Protein AF-A0A9K3Q792-F1 (afdb_monomer_lite)

pLDDT: mean 87.22, std 18.55, range [27.19, 98.75]

Organism: NCBI:txid303405

Foldseek 3Di:
DPDQFDAAEDEAQDKDKDKQQDLLCQLFDKFKFLAAFAPDPDTHGQFLLGDPFDNPSNVFSQAWGKAKDFPNHTQFQADPPPPRHHTNGGTRRCVVVNVLSVDFSLSNNVSGMIMIMTHHNGPRDQAWMKMAGPQFTPRIHTYFYDYPNHTSHPDNPPDNPDDDDDADPLCVQQLAHDQPQQQPPDQLDPNADDPPLVPDDPVVVSNRRLLRSLVSQLSQQLQFDVPLQPDPLSNCLSNLLSVLSSQLSNLSSVVVVVPQDDPGLNPPVRPSSVSNSVSSCSNNVSSSVSVVSVVVCVVVVGDPHRGDRDGDDDDDDPDPPPPPDPDDDDDDDDDDDDDDDDDDDDDDD

Radius of gyration: 26.92 Å; chains: 1; bounding box: 62×69×88 Å

Sequence (349 aa):
MDLWNPTIAMEIGETYTFVQKDRTNYYHPIGIAYSPYGDQEVKIEAEPGISVGNQECIANHTCPAPMYYLNDEYLGKYSNIPGNETTGEDDFGLDVYEPLFMRSPAEWTSHGTFSIQLRIDDDSIKSDLFYFCHIHEFMGGRIKLTKNGKVLNELDTPDLGYEYDTLSEFDKECGTWGLGDFELPNPLCPERFVCNTDEASPELQQFSHCIDAMNCHMMAGMTTGVKKALDEAALFVHQMIPHHQNAVNMAKALLKTNKLHCEDLSNEDEPDCVLESILFDIVNTQNMQIQVMYDFWASKRLPEQDNCDVYVETLPEPSVFFESATSGGNNVAVYGWGTVLFLLVTFLR

Structure (mmCIF, N/CA/C/O backbone):
data_AF-A0A9K3Q792-F1
#
_entry.id   AF-A0A9K3Q792-F1
#
loop_
_atom_site.group_PDB
_atom_site.id
_atom_site.type_symbol
_atom_site.label_atom_id
_atom_site.label_alt_id
_atom_site.label_comp_id
_atom_site.label_asym_id
_atom_site.label_entity_id
_atom_site.label_seq_id
_atom_site.pdbx_PDB_ins_code
_atom_site.Cartn_x
_atom_site.Cartn_y
_atom_site.Cartn_z
_atom_site.occupancy
_atom_site.B_iso_or_equiv
_atom_site.auth_seq_id
_atom_site.auth_comp_id
_atom_site.auth_asym_id
_atom_site.auth_atom_id
_atom_site.pdbx_PDB_model_num
ATOM 1 N N . MET A 1 1 ? -11.241 13.962 -8.278 1.00 38.69 1 MET A N 1
ATOM 2 C CA . MET A 1 1 ? -9.900 13.397 -8.063 1.00 38.69 1 MET A CA 1
ATOM 3 C C . MET A 1 1 ? -10.059 12.466 -6.897 1.00 38.69 1 MET A C 1
ATOM 5 O O . MET A 1 1 ? -10.497 12.940 -5.854 1.00 38.69 1 MET A O 1
ATOM 9 N N . ASP A 1 2 ? -9.800 11.183 -7.092 1.00 48.94 2 ASP A N 1
ATOM 10 C CA . ASP A 1 2 ? -9.650 10.287 -5.954 1.00 48.94 2 ASP A CA 1
ATOM 11 C C . ASP A 1 2 ? -8.412 10.767 -5.190 1.00 48.94 2 ASP A C 1
ATOM 13 O O . ASP A 1 2 ? -7.344 10.945 -5.783 1.00 48.94 2 ASP A O 1
ATOM 17 N N . LEU A 1 3 ? -8.591 11.139 -3.921 1.00 60.56 3 LEU A N 1
ATOM 18 C CA . LEU A 1 3 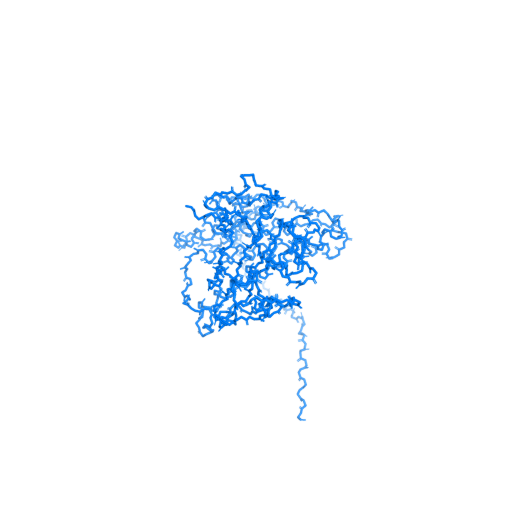? -7.463 11.466 -3.056 1.00 60.56 3 LEU A CA 1
ATOM 19 C C . LEU A 1 3 ? -6.800 10.152 -2.658 1.00 60.56 3 LEU A C 1
ATOM 21 O O . LEU A 1 3 ? -7.449 9.280 -2.086 1.00 60.56 3 LEU A O 1
ATOM 25 N N . TRP A 1 4 ? -5.511 10.037 -2.955 1.00 73.75 4 TRP A N 1
ATOM 26 C CA . TRP A 1 4 ? -4.653 8.990 -2.419 1.00 73.75 4 TRP A CA 1
ATOM 27 C C . TRP A 1 4 ? -4.525 9.239 -0.912 1.00 73.75 4 TRP A C 1
ATOM 29 O O . TRP A 1 4 ? -4.294 10.379 -0.511 1.00 73.75 4 TRP A O 1
ATOM 39 N N . ASN A 1 5 ? -4.731 8.206 -0.090 1.00 82.88 5 ASN A N 1
ATOM 40 C CA . ASN A 1 5 ? -4.660 8.289 1.375 1.00 82.88 5 ASN A CA 1
ATOM 41 C C . ASN A 1 5 ? -5.533 9.412 1.989 1.00 82.88 5 ASN A C 1
ATOM 43 O O . ASN A 1 5 ? -5.021 10.341 2.621 1.00 82.88 5 ASN A O 1
ATOM 47 N N . PRO A 1 6 ? -6.867 9.378 1.809 1.00 89.56 6 PRO A N 1
ATOM 48 C CA . PRO A 1 6 ? -7.741 10.447 2.281 1.00 89.56 6 PRO A CA 1
ATOM 49 C C . PRO A 1 6 ? -7.720 10.596 3.808 1.00 89.56 6 PRO A C 1
ATOM 51 O O . PRO A 1 6 ? -7.782 9.609 4.543 1.00 89.56 6 PRO A O 1
ATOM 54 N N . THR A 1 7 ? -7.751 11.836 4.299 1.00 92.94 7 THR A N 1
ATOM 55 C CA . THR A 1 7 ? -8.132 12.094 5.693 1.00 92.94 7 THR A CA 1
ATOM 56 C C . THR A 1 7 ? -9.611 11.768 5.872 1.00 92.94 7 THR A C 1
ATOM 58 O O . THR A 1 7 ? -10.467 12.365 5.213 1.00 92.94 7 THR A O 1
ATOM 61 N N . ILE A 1 8 ? -9.918 10.843 6.777 1.00 95.00 8 ILE A N 1
ATOM 62 C CA . ILE A 1 8 ? -11.289 10.450 7.119 1.00 95.00 8 ILE A CA 1
ATOM 63 C C . ILE A 1 8 ? -11.687 10.998 8.490 1.00 95.00 8 ILE A C 1
ATOM 65 O O . ILE A 1 8 ? -10.836 11.386 9.288 1.00 95.00 8 ILE A O 1
ATOM 69 N N . ALA A 1 9 ? -12.989 11.034 8.770 1.00 95.44 9 ALA A N 1
ATOM 70 C CA . ALA A 1 9 ? -13.526 11.476 10.052 1.00 95.44 9 ALA A CA 1
ATOM 71 C C . ALA A 1 9 ? -14.322 10.354 10.731 1.00 95.44 9 ALA A C 1
ATOM 73 O O . ALA A 1 9 ? -15.097 9.662 10.069 1.00 95.44 9 ALA A O 1
ATOM 74 N N . MET A 1 10 ? -14.152 10.209 12.046 1.00 97.00 10 MET A N 1
ATOM 75 C CA . MET A 1 10 ? -14.867 9.238 12.876 1.00 97.00 10 MET A CA 1
ATOM 76 C C . MET A 1 10 ? -15.502 9.916 14.089 1.00 97.00 10 MET A C 1
ATOM 78 O O . MET A 1 10 ? -14.825 10.595 14.857 1.00 97.00 10 MET A O 1
ATOM 82 N N . GLU A 1 11 ? -16.797 9.703 14.283 1.00 96.81 11 GLU A N 1
ATOM 83 C CA . GLU A 1 11 ? -17.542 10.213 15.429 1.00 96.81 11 GLU A CA 1
ATOM 84 C C . GLU A 1 11 ? -17.306 9.334 16.663 1.00 96.81 11 GLU A C 1
ATOM 86 O O . GLU A 1 11 ? -17.426 8.108 16.608 1.00 96.81 11 GLU A O 1
ATOM 91 N N . ILE A 1 12 ? -16.966 9.965 17.788 1.00 96.06 12 ILE A N 1
ATOM 92 C CA . ILE A 1 12 ? -16.739 9.255 19.048 1.00 96.06 12 ILE A CA 1
ATOM 93 C C . ILE A 1 12 ? -18.016 8.556 19.505 1.00 96.06 12 ILE A C 1
ATOM 95 O O . ILE A 1 12 ? -19.090 9.153 19.569 1.00 96.06 12 ILE A O 1
ATOM 99 N N . GLY A 1 13 ? -17.869 7.298 19.911 1.00 95.88 13 GLY A N 1
ATOM 100 C CA . GLY A 1 13 ? -18.963 6.465 20.382 1.00 95.88 13 GLY A CA 1
ATOM 101 C C . GLY A 1 13 ? -19.801 5.855 19.259 1.00 95.88 13 GLY A C 1
ATOM 102 O O . GLY A 1 13 ? -20.799 5.204 19.568 1.00 95.88 13 GLY A O 1
ATOM 103 N N . GLU A 1 14 ? -19.397 6.002 17.998 1.00 97.31 14 GLU A N 1
ATOM 104 C CA . GLU A 1 14 ? -19.941 5.256 16.863 1.00 97.31 14 GLU A CA 1
ATOM 105 C C . GLU A 1 14 ? -19.001 4.105 16.475 1.00 97.31 14 GLU A C 1
ATOM 107 O O . GLU A 1 14 ? -17.795 4.144 16.731 1.00 97.31 14 GLU A O 1
ATOM 112 N N . THR A 1 15 ? -19.564 3.063 15.864 1.00 97.75 15 THR A N 1
ATOM 113 C CA . THR A 1 15 ? -18.801 1.915 15.358 1.00 97.75 15 THR A CA 1
ATOM 114 C C . THR A 1 15 ? -18.720 1.996 13.841 1.00 97.75 15 THR A C 1
ATOM 116 O O . THR A 1 15 ? -19.742 2.025 13.157 1.00 97.75 15 THR A O 1
ATOM 119 N N . TYR A 1 16 ? -17.502 1.997 13.314 1.00 98.06 16 TYR A N 1
ATOM 120 C CA . TYR A 1 16 ? -17.226 2.031 11.883 1.00 98.06 16 TYR A CA 1
ATOM 121 C C . TYR A 1 16 ? -16.754 0.662 11.408 1.00 98.06 16 TYR A C 1
ATOM 123 O O . TYR A 1 16 ? -16.063 -0.045 12.136 1.00 98.06 16 TYR A O 1
ATOM 131 N N . THR A 1 17 ? -17.122 0.290 10.182 1.00 97.69 17 THR A N 1
ATOM 132 C CA . THR A 1 17 ? -16.635 -0.923 9.514 1.00 97.69 17 THR A CA 1
ATOM 133 C C . THR A 1 17 ? -15.828 -0.533 8.286 1.00 97.69 17 THR A C 1
ATOM 135 O O . THR A 1 17 ? -16.340 0.148 7.397 1.00 97.69 17 THR A O 1
ATOM 138 N N . PHE A 1 18 ? -14.580 -0.984 8.232 1.00 97.12 18 PHE A N 1
ATOM 139 C CA . PHE A 1 18 ? -13.701 -0.829 7.080 1.00 97.12 18 PHE A CA 1
ATOM 140 C C . PHE A 1 18 ? -13.677 -2.154 6.329 1.00 97.12 18 PHE A C 1
ATOM 142 O O . PHE A 1 18 ? -13.300 -3.179 6.891 1.00 97.12 18 PHE A O 1
ATOM 149 N N . VAL A 1 19 ? -14.121 -2.142 5.075 1.00 97.56 19 VAL A N 1
ATOM 150 C CA . VAL A 1 19 ? -14.256 -3.350 4.255 1.00 97.56 19 VAL A CA 1
ATOM 151 C C . VAL A 1 19 ? -13.056 -3.468 3.322 1.00 97.56 19 VAL A C 1
ATOM 153 O O . VAL A 1 19 ? -12.800 -2.564 2.530 1.00 97.56 19 VAL A O 1
ATOM 156 N N . GLN A 1 20 ? -12.355 -4.597 3.395 1.00 97.12 20 GLN A N 1
ATOM 157 C CA . GLN A 1 20 ? -11.236 -4.972 2.537 1.00 97.12 20 GLN A CA 1
ATOM 158 C C . GLN A 1 20 ? -11.677 -6.121 1.623 1.00 97.12 20 GLN A C 1
ATOM 160 O O . GLN A 1 20 ? -11.599 -7.298 1.971 1.00 97.12 20 GLN A O 1
ATOM 165 N N . LYS A 1 21 ? -12.227 -5.760 0.464 1.00 94.38 21 LYS A N 1
ATOM 166 C CA . LYS A 1 21 ? -12.771 -6.709 -0.523 1.00 94.38 21 LYS A CA 1
ATOM 167 C C . LYS A 1 21 ? -12.260 -6.449 -1.934 1.00 94.38 21 LYS A C 1
ATOM 169 O O . LYS A 1 21 ? -12.265 -7.353 -2.765 1.00 94.38 21 LYS A O 1
ATOM 174 N N . ASP A 1 22 ? -11.895 -5.207 -2.232 1.00 94.81 22 ASP A N 1
ATOM 175 C CA . ASP A 1 22 ? -11.389 -4.887 -3.553 1.00 94.81 22 ASP A CA 1
ATOM 176 C C . ASP A 1 22 ? -10.043 -5.588 -3.759 1.00 94.81 22 ASP A C 1
ATOM 178 O O . ASP A 1 22 ? -9.260 -5.715 -2.819 1.00 94.81 22 ASP A O 1
ATOM 182 N N . ARG A 1 23 ? -9.755 -6.041 -4.981 1.00 93.81 23 ARG A N 1
ATOM 183 C CA . ARG A 1 23 ? -8.492 -6.734 -5.283 1.00 93.81 23 ARG A CA 1
ATOM 184 C C . ARG A 1 23 ? -7.262 -5.869 -5.003 1.00 93.81 23 ARG A C 1
ATOM 186 O O . ARG A 1 23 ? -6.209 -6.398 -4.675 1.00 93.81 23 ARG A O 1
ATOM 193 N N . THR A 1 24 ? -7.411 -4.544 -5.037 1.00 93.44 24 THR A N 1
ATOM 194 C CA . THR A 1 24 ? -6.362 -3.601 -4.624 1.00 93.44 24 THR A CA 1
ATOM 195 C C . THR A 1 24 ? -6.095 -3.596 -3.114 1.00 93.44 24 THR A C 1
ATOM 197 O O . THR A 1 24 ? -5.145 -2.955 -2.685 1.00 93.44 24 THR A O 1
ATOM 200 N N . ASN A 1 25 ? -6.885 -4.305 -2.296 1.00 95.88 25 ASN A N 1
ATOM 201 C CA . ASN A 1 25 ? -6.607 -4.530 -0.874 1.00 95.88 25 ASN A CA 1
ATOM 202 C C . ASN A 1 25 ? -5.706 -5.748 -0.613 1.00 95.88 25 ASN A C 1
ATOM 204 O O . ASN A 1 25 ? -5.250 -5.911 0.520 1.00 95.88 25 ASN A O 1
ATOM 208 N N . TYR A 1 26 ? -5.455 -6.596 -1.619 1.00 97.38 26 TYR A N 1
ATOM 209 C CA . TYR A 1 26 ? -4.537 -7.729 -1.500 1.00 97.38 26 TYR A CA 1
ATOM 210 C C . TYR A 1 26 ? -3.183 -7.266 -0.946 1.00 97.38 26 TYR A C 1
ATOM 212 O O . TYR A 1 26 ? -2.662 -6.246 -1.385 1.00 97.38 26 TYR A O 1
ATOM 220 N N . TYR A 1 27 ? -2.613 -8.019 0.001 1.00 97.06 27 TYR A N 1
ATOM 221 C CA . TYR A 1 27 ? -1.341 -7.707 0.671 1.00 97.06 27 TYR A CA 1
ATOM 222 C C . TYR A 1 27 ? -1.330 -6.435 1.543 1.00 97.06 27 TYR A C 1
ATOM 224 O O . TYR A 1 27 ? -0.271 -6.031 2.015 1.00 97.06 27 TYR A O 1
ATOM 232 N N . HIS A 1 28 ? -2.489 -5.815 1.799 1.00 96.50 28 HIS A N 1
ATOM 233 C CA . HIS A 1 28 ? -2.578 -4.582 2.583 1.00 96.50 28 HIS A CA 1
ATOM 234 C C . HIS A 1 28 ? -3.515 -4.684 3.795 1.00 96.50 28 HIS A C 1
ATOM 236 O O . HIS A 1 28 ? -4.510 -3.961 3.841 1.00 96.50 28 HIS A O 1
ATOM 242 N N . PRO A 1 29 ? -3.254 -5.552 4.788 1.00 97.06 29 PRO A N 1
ATOM 243 C CA . PRO A 1 29 ? -4.080 -5.620 5.991 1.00 97.06 29 PRO A CA 1
ATOM 244 C C . PRO A 1 29 ? -4.051 -4.271 6.721 1.00 97.06 29 PRO A C 1
ATOM 246 O O . PRO A 1 29 ? -2.978 -3.746 7.034 1.00 97.06 29 PRO A O 1
ATOM 249 N N . ILE A 1 30 ? -5.231 -3.693 6.958 1.00 95.62 30 ILE A N 1
ATOM 250 C CA . ILE A 1 30 ? -5.348 -2.367 7.567 1.00 95.62 30 ILE A CA 1
ATOM 251 C C . ILE A 1 30 ? -5.087 -2.440 9.075 1.00 95.62 30 ILE A C 1
ATOM 253 O O . ILE A 1 30 ? -5.636 -3.289 9.770 1.00 95.62 30 ILE A O 1
ATOM 257 N N . GLY A 1 31 ? -4.281 -1.518 9.583 1.00 95.50 31 GLY A N 1
ATOM 258 C CA . GLY A 1 31 ? -4.061 -1.290 11.004 1.00 95.50 31 GLY A CA 1
ATOM 259 C C . GLY A 1 31 ? -4.467 0.119 11.420 1.00 95.50 31 GLY A C 1
ATOM 260 O O . GLY A 1 31 ? -4.689 0.994 10.580 1.00 95.50 31 GLY A O 1
ATOM 261 N N . ILE A 1 32 ? -4.581 0.329 12.733 1.00 96.31 32 ILE A N 1
ATOM 262 C CA . ILE A 1 32 ? -4.961 1.605 13.348 1.00 96.31 32 ILE A CA 1
ATOM 263 C C . ILE A 1 32 ? -3.911 1.970 14.391 1.00 96.31 32 ILE A C 1
ATOM 265 O O . ILE A 1 32 ? -3.517 1.122 15.186 1.00 96.31 32 ILE A O 1
ATOM 269 N N . ALA A 1 33 ? -3.441 3.214 14.384 1.00 94.44 33 ALA A N 1
ATOM 270 C CA . ALA A 1 33 ? -2.400 3.686 15.289 1.00 94.44 33 ALA A CA 1
ATOM 271 C C . ALA A 1 33 ? -2.700 5.078 15.851 1.00 94.44 33 ALA A C 1
ATOM 273 O O . ALA A 1 33 ? -3.417 5.887 15.257 1.00 94.44 33 ALA A O 1
ATOM 274 N N . TYR A 1 34 ? -2.101 5.355 17.005 1.00 91.94 34 TYR A N 1
ATOM 275 C CA . TYR A 1 34 ? -2.073 6.663 17.651 1.00 91.94 34 TYR A CA 1
ATOM 276 C C . TYR A 1 34 ? -0.882 7.527 17.204 1.00 91.94 34 TYR A C 1
ATOM 278 O O . TYR A 1 34 ? -0.888 8.738 17.428 1.00 91.94 34 TYR A O 1
ATOM 286 N N . SER A 1 35 ? 0.138 6.924 16.585 1.00 88.12 35 SER A N 1
ATOM 287 C CA . SER A 1 35 ? 1.266 7.623 15.960 1.00 88.12 35 SER A CA 1
ATOM 288 C C . SER A 1 35 ? 1.306 7.361 14.447 1.00 88.12 35 SER A C 1
ATOM 290 O O . SER A 1 35 ? 0.782 6.342 13.989 1.00 88.12 35 SER A O 1
ATOM 292 N N . PRO A 1 36 ? 1.867 8.291 13.652 1.00 80.69 36 PRO A N 1
ATOM 293 C CA . PRO A 1 36 ? 2.027 8.102 12.215 1.00 80.69 36 PRO A CA 1
ATOM 294 C C . PRO A 1 36 ? 2.988 6.947 11.899 1.00 80.69 36 PRO A C 1
ATOM 296 O O . PRO A 1 36 ? 3.868 6.606 12.689 1.00 80.69 36 PRO A O 1
ATOM 299 N N . TYR A 1 37 ? 2.828 6.387 10.705 1.00 70.31 37 TYR A N 1
ATOM 300 C CA . TYR A 1 37 ? 3.688 5.358 10.123 1.00 70.31 37 TYR A CA 1
ATOM 301 C C . TYR A 1 37 ? 4.682 6.017 9.157 1.00 70.31 37 TYR A C 1
ATOM 303 O O . TYR A 1 37 ? 4.203 6.750 8.308 1.00 70.31 37 TYR A O 1
ATOM 311 N N . GLY A 1 38 ? 5.997 5.758 9.186 1.00 61.28 38 GLY A N 1
ATOM 312 C CA . GLY A 1 38 ? 6.895 6.245 8.118 1.00 61.28 38 GLY A CA 1
ATOM 313 C C . GLY A 1 38 ? 8.387 6.271 8.456 1.00 61.28 38 GLY A C 1
ATOM 314 O O . GLY A 1 38 ? 9.155 5.541 7.849 1.00 61.28 38 GLY A O 1
ATOM 315 N N . ASP A 1 39 ? 8.817 7.113 9.399 1.00 51.75 39 ASP A N 1
ATOM 316 C CA . ASP A 1 39 ? 10.250 7.361 9.663 1.00 51.75 39 ASP A CA 1
ATOM 317 C C . ASP A 1 39 ? 10.645 7.330 11.154 1.00 51.75 39 ASP A C 1
ATOM 319 O O . ASP A 1 39 ? 11.816 7.512 11.498 1.00 51.75 39 ASP A O 1
ATOM 323 N N . GLN A 1 40 ? 9.684 7.109 12.059 1.00 52.66 40 GLN A N 1
ATOM 324 C CA . GLN A 1 40 ? 9.924 7.134 13.503 1.00 52.66 40 GLN A CA 1
ATOM 325 C C . GLN A 1 40 ? 10.053 5.728 14.088 1.00 52.66 40 GLN A C 1
ATOM 327 O O . GLN A 1 40 ? 9.250 4.845 13.808 1.00 52.66 40 GLN A O 1
ATOM 332 N N . GLU A 1 41 ? 11.022 5.557 14.995 1.00 55.56 41 GLU A N 1
ATOM 333 C CA . GLU A 1 41 ? 11.338 4.289 15.678 1.00 55.56 41 GLU A CA 1
ATOM 334 C C . GLU A 1 41 ? 10.185 3.702 16.526 1.00 55.56 41 GLU A C 1
ATOM 336 O O . GLU A 1 41 ? 10.320 2.587 17.028 1.00 55.56 41 GLU A O 1
ATOM 341 N N . VAL A 1 42 ? 9.066 4.415 16.735 1.00 62.84 42 VAL A N 1
ATOM 342 C CA . VAL A 1 42 ? 7.976 3.953 17.615 1.00 62.84 42 VAL A CA 1
ATOM 343 C C . VAL A 1 42 ? 6.597 4.133 16.975 1.00 62.84 42 VAL A C 1
ATOM 345 O O . VAL A 1 42 ? 5.976 5.199 17.033 1.00 62.84 42 VAL A O 1
ATOM 348 N N . LYS A 1 43 ? 6.083 3.029 16.435 1.00 78.38 43 LYS A N 1
ATOM 349 C CA . LYS A 1 43 ? 4.673 2.842 16.085 1.00 78.38 43 LYS A CA 1
ATOM 350 C C . LYS A 1 43 ? 3.886 2.537 17.363 1.00 78.38 43 LYS A C 1
ATOM 352 O O . LYS A 1 43 ? 4.206 1.593 18.080 1.00 78.38 43 LYS A O 1
ATOM 357 N N . ILE A 1 44 ? 2.887 3.359 17.673 1.00 90.25 44 ILE A N 1
ATOM 358 C CA . ILE A 1 44 ? 1.976 3.151 18.801 1.00 90.25 44 ILE A CA 1
ATOM 359 C C . ILE A 1 44 ? 0.650 2.688 18.216 1.00 90.25 44 ILE A C 1
ATOM 361 O O . ILE A 1 44 ? -0.200 3.502 17.853 1.00 90.25 44 ILE A O 1
ATOM 365 N N . GLU A 1 45 ? 0.501 1.379 18.077 1.00 93.12 45 GLU A N 1
ATOM 366 C CA . GLU A 1 45 ? -0.710 0.770 17.538 1.00 93.12 45 GLU A CA 1
ATOM 367 C C . GLU A 1 45 ? -1.877 0.883 18.520 1.00 93.12 45 GLU A C 1
ATOM 369 O O . GLU A 1 45 ? -1.700 0.960 19.739 1.00 93.12 45 GLU A O 1
ATOM 374 N N . ALA A 1 46 ? -3.089 0.953 17.976 1.00 95.19 46 ALA A N 1
ATOM 375 C CA . ALA A 1 46 ? -4.301 0.892 18.770 1.00 95.19 46 ALA A CA 1
ATOM 376 C C . ALA A 1 46 ? -4.559 -0.568 19.147 1.00 95.19 46 ALA A C 1
ATOM 378 O O . ALA A 1 46 ? -5.051 -1.347 18.336 1.00 95.19 46 ALA A O 1
ATOM 379 N N . GLU A 1 47 ? -4.222 -0.920 20.382 1.00 96.19 47 GLU A N 1
ATOM 380 C CA . GLU A 1 47 ? -4.373 -2.262 20.941 1.00 96.19 47 GLU A CA 1
ATOM 381 C C . GLU A 1 47 ? -5.186 -2.210 22.243 1.00 96.19 47 GLU A C 1
ATOM 383 O O . GLU A 1 47 ? -5.216 -1.164 22.905 1.00 96.19 47 GLU A O 1
ATOM 388 N N . PRO A 1 48 ? -5.813 -3.323 22.669 1.00 97.31 48 PRO A N 1
ATOM 389 C CA . PRO A 1 48 ? -6.625 -3.367 23.886 1.00 97.31 48 PRO A CA 1
ATOM 390 C C . PRO A 1 48 ? -5.898 -2.872 25.142 1.00 97.31 48 PRO A C 1
ATOM 392 O O . PRO A 1 48 ? -6.528 -2.307 26.039 1.00 97.31 48 PRO A O 1
ATOM 395 N N . GLY A 1 49 ? -4.576 -3.057 25.208 1.00 96.44 49 GLY A N 1
ATOM 396 C CA . GLY A 1 49 ? -3.713 -2.609 26.302 1.00 96.44 49 GLY A CA 1
ATOM 397 C C . GLY A 1 49 ? -3.037 -1.244 26.107 1.00 96.44 49 GLY A C 1
ATOM 398 O O . GLY A 1 49 ? -2.265 -0.840 26.976 1.00 96.44 49 GLY A O 1
ATOM 399 N N . ILE A 1 50 ? -3.284 -0.518 25.010 1.00 95.38 50 ILE A N 1
ATOM 400 C CA . ILE A 1 50 ? -2.573 0.728 24.678 1.00 95.38 50 ILE A CA 1
ATOM 401 C C . ILE A 1 50 ? -3.542 1.912 24.618 1.00 95.38 50 ILE A C 1
ATOM 403 O O . ILE A 1 50 ? -4.559 1.885 23.930 1.00 95.38 50 ILE A O 1
ATOM 407 N N . SER A 1 51 ? -3.196 3.003 25.308 1.00 93.94 51 SER A N 1
ATOM 408 C CA . SER A 1 51 ? -3.964 4.250 25.273 1.00 93.94 51 SER A CA 1
ATOM 409 C C . SER A 1 51 ? -3.069 5.484 25.270 1.00 93.94 51 SER A C 1
ATOM 411 O O . SER A 1 51 ? -2.109 5.582 26.037 1.00 93.94 51 SER A O 1
ATOM 413 N N . VAL A 1 52 ? -3.445 6.469 24.454 1.00 91.81 52 VAL A N 1
ATOM 414 C CA . VAL A 1 52 ? -2.920 7.849 24.487 1.00 91.81 52 VAL A CA 1
ATOM 415 C C . VAL A 1 52 ? -3.903 8.840 25.126 1.00 91.81 52 VAL A C 1
ATOM 417 O O . VAL A 1 52 ? -3.613 10.033 25.224 1.00 91.81 52 VAL A O 1
ATOM 420 N N . GLY A 1 53 ? -5.068 8.351 25.554 1.00 91.31 53 GLY A N 1
ATOM 421 C CA . GLY A 1 53 ? -6.085 9.089 26.293 1.00 91.31 53 GLY A CA 1
ATOM 422 C C . GLY A 1 53 ? -6.165 8.595 27.736 1.00 91.31 53 GLY A C 1
ATOM 423 O O . GLY A 1 53 ? -5.180 8.643 28.487 1.00 91.31 53 GLY A O 1
ATOM 424 N N . ASN A 1 54 ? -7.337 8.104 28.133 1.00 90.00 54 ASN A N 1
ATOM 425 C CA . ASN A 1 54 ? -7.599 7.582 29.462 1.00 90.00 54 ASN A CA 1
ATOM 426 C C . ASN A 1 54 ? -6.784 6.302 29.677 1.00 90.00 54 ASN A C 1
ATOM 428 O O . ASN A 1 54 ? -6.898 5.335 28.930 1.00 90.00 54 ASN A O 1
ATOM 432 N N . GLN A 1 55 ? -5.972 6.296 30.728 1.00 94.56 55 GLN A N 1
ATOM 433 C CA . GLN A 1 55 ? -5.069 5.195 31.055 1.00 94.56 55 GLN A CA 1
ATOM 434 C C . GLN A 1 55 ? -5.760 4.072 31.853 1.00 94.56 55 GLN A C 1
ATOM 436 O O . GLN A 1 55 ? -5.177 3.007 32.039 1.00 94.56 55 GLN A O 1
ATOM 441 N N . GLU A 1 56 ? -6.991 4.276 32.339 1.00 94.06 56 GLU A N 1
ATOM 442 C CA . GLU A 1 56 ? -7.723 3.283 33.148 1.00 94.06 56 GLU A CA 1
ATOM 443 C C . GLU A 1 56 ? -7.996 1.973 32.395 1.00 94.06 56 GLU A C 1
ATOM 445 O O . GLU A 1 56 ? -8.045 0.907 33.011 1.00 94.06 56 GLU A O 1
ATOM 450 N N . CYS A 1 57 ? -8.138 2.044 31.071 1.00 95.00 57 CYS A N 1
ATOM 451 C CA . CYS A 1 57 ? -8.425 0.889 30.227 1.00 95.00 57 CYS A CA 1
ATOM 452 C C . CYS A 1 57 ? -7.241 -0.085 30.099 1.00 95.00 57 CYS A C 1
ATOM 454 O O . CYS A 1 57 ? -7.451 -1.276 29.877 1.00 95.00 57 CYS A O 1
ATOM 456 N N . ILE A 1 58 ? -6.008 0.399 30.304 1.00 96.62 58 ILE A N 1
ATOM 457 C CA . ILE A 1 58 ? -4.767 -0.348 30.051 1.00 96.62 58 ILE A CA 1
ATOM 458 C C . ILE A 1 58 ? -4.688 -1.594 30.926 1.00 96.62 58 ILE A C 1
ATOM 460 O O . ILE A 1 58 ? -4.466 -2.692 30.434 1.00 96.62 58 ILE A O 1
ATOM 464 N N . ALA A 1 59 ? -4.919 -1.445 32.234 1.00 95.81 59 ALA A N 1
ATOM 465 C CA . ALA A 1 59 ? -4.767 -2.542 33.193 1.00 95.81 59 ALA A CA 1
ATOM 466 C C . ALA A 1 59 ? -5.742 -3.707 32.952 1.00 95.81 59 ALA A C 1
ATOM 468 O O . ALA A 1 59 ? -5.509 -4.818 33.422 1.00 95.81 59 ALA A O 1
ATOM 469 N N . ASN A 1 60 ? -6.837 -3.431 32.247 1.00 95.50 60 ASN A N 1
ATOM 470 C CA . ASN A 1 60 ? -7.938 -4.351 32.014 1.00 95.50 60 ASN A CA 1
ATOM 471 C C . ASN A 1 60 ? -8.086 -4.728 30.535 1.00 95.50 60 ASN A C 1
ATOM 473 O O . ASN A 1 60 ? -9.034 -5.437 30.213 1.00 95.50 60 ASN A O 1
ATOM 477 N N . HIS A 1 61 ? -7.187 -4.268 29.661 1.00 97.06 61 HIS A N 1
ATOM 478 C CA . HIS A 1 61 ? -7.231 -4.507 28.218 1.00 97.06 61 HIS A CA 1
ATOM 479 C C . HIS A 1 61 ? -8.586 -4.109 27.601 1.00 97.06 61 HIS A C 1
ATOM 481 O O . HIS A 1 61 ? -9.217 -4.871 26.875 1.00 97.06 61 HIS A O 1
ATOM 487 N N . THR A 1 62 ? -9.085 -2.926 27.967 1.00 96.75 62 THR A N 1
ATOM 488 C CA . THR A 1 62 ? -10.372 -2.400 27.478 1.00 96.75 62 THR A CA 1
ATOM 489 C C . THR A 1 62 ? -10.204 -1.127 26.653 1.00 96.75 62 THR A C 1
ATOM 491 O O . THR A 1 62 ? -11.169 -0.384 26.481 1.00 96.75 62 THR A O 1
ATOM 494 N N . CYS A 1 63 ? -8.981 -0.796 26.229 1.00 97.25 63 CYS A N 1
ATOM 495 C CA . CYS A 1 63 ? -8.729 0.403 25.432 1.00 97.25 63 CYS A CA 1
ATOM 496 C C . CYS A 1 63 ? -9.290 0.216 24.023 1.00 97.25 63 CYS A C 1
ATOM 498 O O . CYS A 1 63 ? -9.330 -0.923 23.562 1.00 97.25 63 CYS A O 1
ATOM 500 N N . PRO A 1 64 ? -9.732 1.284 23.335 1.00 97.12 64 PRO A N 1
ATOM 501 C CA . PRO A 1 64 ? -10.231 1.184 21.967 1.00 97.12 64 PRO A CA 1
ATOM 502 C C . PRO A 1 64 ? -9.214 0.528 21.024 1.00 97.12 64 PRO A C 1
ATOM 504 O O . PRO A 1 64 ? -8.081 0.994 20.917 1.00 97.12 64 PRO A O 1
ATOM 507 N N . ALA A 1 65 ? -9.636 -0.522 20.320 1.00 97.50 65 ALA A N 1
ATOM 508 C CA . ALA A 1 65 ? -8.802 -1.263 19.378 1.00 97.50 65 ALA A CA 1
ATOM 509 C C . ALA A 1 65 ? -9.632 -1.770 18.179 1.00 97.50 65 ALA A C 1
ATOM 511 O O . ALA A 1 65 ? -10.853 -1.934 18.301 1.00 97.50 65 ALA A O 1
ATOM 512 N N . PRO A 1 66 ? -9.013 -1.997 17.005 1.00 97.94 66 PRO A N 1
ATOM 513 C CA . PRO A 1 66 ? -9.686 -2.602 15.864 1.00 97.94 66 PRO A CA 1
ATOM 514 C C . PRO A 1 66 ? -9.984 -4.082 16.129 1.00 97.94 66 PRO A C 1
ATOM 516 O O . PRO A 1 66 ? -9.148 -4.813 16.642 1.00 97.94 66 PRO A O 1
ATOM 519 N N . MET A 1 67 ? -11.166 -4.539 15.729 1.00 98.69 67 MET A N 1
ATOM 520 C CA . MET A 1 67 ? -11.583 -5.944 15.762 1.00 98.69 67 MET A CA 1
ATOM 521 C C . MET A 1 67 ? -11.613 -6.492 14.336 1.00 98.69 67 MET A C 1
ATOM 523 O O . MET A 1 67 ? -12.278 -5.904 13.483 1.00 98.69 67 MET A O 1
ATOM 527 N N . TYR A 1 68 ? -10.923 -7.601 14.074 1.00 98.69 68 TYR A N 1
ATOM 528 C CA . TYR A 1 68 ? -10.730 -8.145 12.724 1.00 98.69 68 TYR A CA 1
ATOM 529 C C . TYR A 1 68 ? -11.711 -9.275 12.396 1.00 98.69 68 TYR A C 1
ATOM 531 O O . TYR A 1 68 ? -11.943 -10.169 13.210 1.00 98.69 68 TYR A O 1
ATOM 539 N N . TYR A 1 69 ? -12.270 -9.242 11.185 1.00 98.69 69 TYR A N 1
ATOM 540 C CA . TYR A 1 69 ? -13.330 -10.140 10.728 1.00 98.69 69 TYR A CA 1
ATOM 541 C C . TYR A 1 69 ? -13.014 -10.751 9.363 1.00 98.69 69 TYR A C 1
ATOM 543 O O . TYR A 1 69 ? -12.509 -10.071 8.464 1.00 98.69 69 TYR A O 1
ATOM 551 N N . LEU A 1 70 ? -13.424 -12.004 9.174 1.00 98.56 70 LEU A N 1
ATOM 552 C CA . LEU A 1 70 ? -13.458 -12.677 7.877 1.00 98.56 70 LEU A CA 1
ATOM 553 C C . LEU A 1 70 ? -14.872 -13.199 7.616 1.00 98.56 70 LEU A C 1
ATOM 555 O O . LEU A 1 70 ? -15.388 -13.992 8.392 1.00 98.56 70 LEU A O 1
ATOM 559 N N . ASN A 1 71 ? -15.504 -12.770 6.522 1.00 97.69 71 ASN A N 1
ATOM 560 C CA . ASN A 1 71 ? -16.884 -13.137 6.172 1.00 97.69 71 ASN A CA 1
ATOM 561 C C . ASN A 1 71 ? -17.877 -12.919 7.330 1.00 97.69 71 ASN A C 1
ATOM 563 O O . ASN A 1 71 ? -18.679 -13.797 7.644 1.00 97.69 71 ASN A O 1
ATOM 567 N N . ASP A 1 72 ? -17.786 -11.752 7.974 1.00 96.62 72 ASP A N 1
ATOM 568 C CA . ASP A 1 72 ? -18.567 -11.355 9.156 1.00 96.62 72 ASP A CA 1
ATOM 569 C C . ASP A 1 72 ? -18.319 -12.205 10.424 1.00 96.62 72 ASP A C 1
ATOM 571 O O . ASP A 1 72 ? -18.924 -11.950 11.467 1.00 96.62 72 ASP A O 1
ATOM 575 N N . GLU A 1 73 ? -17.399 -13.175 10.383 1.00 98.19 73 GLU A N 1
ATOM 576 C CA . GLU A 1 73 ? -16.941 -13.925 11.552 1.00 98.19 73 GLU A CA 1
ATOM 577 C C . GLU A 1 73 ? -15.826 -13.155 12.261 1.00 98.19 73 GLU A C 1
ATOM 579 O O . GLU A 1 73 ? -14.798 -12.836 11.661 1.00 98.19 73 GLU A O 1
ATOM 584 N N . TYR A 1 74 ? -16.037 -12.845 13.542 1.00 98.38 74 TYR A N 1
ATOM 585 C CA . TYR A 1 74 ? -15.021 -12.201 14.368 1.00 98.38 74 TYR A CA 1
ATOM 586 C C . TYR A 1 74 ? -13.888 -13.185 14.677 1.00 98.38 74 TYR A C 1
ATOM 588 O O . TYR A 1 74 ? -14.145 -14.287 15.158 1.00 98.38 74 TYR A O 1
ATOM 596 N N . LEU A 1 75 ? -12.643 -12.779 14.419 1.00 98.56 75 LEU A N 1
ATOM 597 C CA . LEU A 1 75 ? -11.468 -13.645 14.551 1.00 98.56 75 LEU A CA 1
ATOM 598 C C . LEU A 1 75 ? -10.802 -13.592 15.931 1.00 98.56 75 LEU A C 1
ATOM 600 O O . LEU A 1 75 ? -9.910 -14.395 16.192 1.00 98.56 75 LEU A O 1
ATOM 604 N N . GLY A 1 76 ? -11.207 -12.652 16.789 1.00 98.06 76 GLY A N 1
ATOM 605 C CA . GLY A 1 76 ? -10.632 -12.461 18.120 1.00 98.06 76 GLY A CA 1
ATOM 606 C C . GLY A 1 76 ? -11.615 -12.727 19.259 1.00 98.06 76 GLY A C 1
ATOM 607 O O . GLY A 1 76 ? -12.635 -13.407 19.114 1.00 98.06 76 GLY A O 1
ATOM 608 N N . LYS A 1 77 ? -11.297 -12.159 20.421 1.00 98.12 77 LYS A N 1
ATOM 609 C CA . LYS A 1 77 ? -12.087 -12.221 21.659 1.00 98.12 77 LYS A CA 1
ATOM 610 C C . LYS A 1 77 ? -12.381 -10.850 22.247 1.00 98.12 77 LYS A C 1
ATOM 612 O O . LYS A 1 77 ? -13.445 -10.685 22.833 1.00 98.12 77 LYS A O 1
ATOM 617 N N . TYR A 1 78 ? -11.453 -9.907 22.113 1.00 98.38 78 TYR A N 1
ATOM 618 C CA . TYR A 1 78 ? -11.596 -8.545 22.604 1.00 98.38 78 TYR A CA 1
ATOM 619 C C . TYR A 1 78 ? -12.822 -7.850 21.991 1.00 98.38 78 TYR A C 1
ATOM 621 O O . TYR A 1 78 ? -13.121 -7.985 20.810 1.00 98.38 78 TYR A O 1
ATOM 629 N N . SER A 1 79 ? -13.522 -7.038 22.776 1.00 98.06 79 SER A N 1
ATOM 630 C CA . SER A 1 79 ? -14.516 -6.115 22.242 1.00 98.06 79 SER A CA 1
ATOM 631 C C . SER A 1 79 ? -14.765 -4.955 23.199 1.00 98.06 79 SER A C 1
ATOM 633 O O . SER A 1 79 ? -14.941 -5.147 24.403 1.00 98.06 79 SER A O 1
ATOM 635 N N . ASN A 1 80 ? -14.845 -3.746 22.641 1.00 97.19 80 ASN A N 1
ATOM 636 C CA . ASN A 1 80 ? -15.423 -2.564 23.286 1.00 97.19 80 ASN A CA 1
ATOM 637 C C . ASN A 1 80 ? -16.792 -2.184 22.687 1.00 97.19 80 ASN A C 1
ATOM 639 O O . ASN A 1 80 ? -17.276 -1.065 22.869 1.00 97.19 80 ASN A O 1
ATOM 643 N N . ILE A 1 81 ? -17.433 -3.093 21.944 1.00 96.69 81 ILE A N 1
ATOM 644 C CA . ILE A 1 81 ? -18.762 -2.849 21.377 1.00 96.69 81 ILE A CA 1
ATOM 645 C C . ILE A 1 81 ? -19.826 -2.946 22.480 1.00 96.69 81 ILE A C 1
ATOM 647 O O . ILE A 1 81 ? -19.865 -3.955 23.190 1.00 96.69 81 ILE A O 1
ATOM 651 N N . PRO A 1 82 ? -20.741 -1.959 22.592 1.00 95.88 82 PRO A N 1
ATOM 652 C CA . PRO A 1 82 ? -21.785 -1.967 23.607 1.00 95.88 82 PRO A CA 1
ATOM 653 C C . PRO A 1 82 ? -22.627 -3.248 23.617 1.00 95.88 82 PRO A C 1
ATOM 655 O O . PRO A 1 82 ? -23.230 -3.612 22.606 1.00 95.88 82 PRO A O 1
ATOM 658 N N . GLY A 1 83 ? -22.712 -3.901 24.776 1.00 95.19 83 GLY A N 1
ATOM 659 C CA . GLY A 1 83 ? -23.426 -5.164 24.988 1.00 95.19 83 GLY A CA 1
ATOM 660 C C . GLY A 1 83 ? -22.581 -6.430 24.810 1.00 95.19 83 GLY A C 1
ATOM 661 O O . GLY A 1 83 ? -23.037 -7.496 25.223 1.00 95.19 83 GLY A O 1
ATOM 662 N N . ASN A 1 84 ? -21.378 -6.315 24.243 1.00 95.50 84 ASN A N 1
ATOM 663 C CA . ASN A 1 84 ? -20.417 -7.403 24.041 1.00 95.50 84 ASN A CA 1
ATOM 664 C C . ASN A 1 84 ? -19.028 -7.024 24.585 1.00 95.50 84 ASN A C 1
ATOM 666 O O . ASN A 1 84 ? -18.012 -7.459 24.048 1.00 95.50 84 ASN A O 1
ATOM 670 N N . GLU A 1 85 ? -18.958 -6.166 25.598 1.00 96.88 85 GLU A N 1
ATOM 671 C CA . GLU A 1 85 ? -17.692 -5.694 26.147 1.00 96.88 85 GLU A CA 1
ATOM 672 C C . GLU A 1 85 ? -16.936 -6.818 26.867 1.00 96.88 85 GLU A C 1
ATOM 674 O O . GLU A 1 85 ? -17.523 -7.626 27.595 1.00 96.88 85 GLU A O 1
ATOM 679 N N . THR A 1 86 ? -15.616 -6.841 26.710 1.00 97.81 86 THR A N 1
ATOM 680 C CA . THR A 1 86 ? -14.729 -7.805 27.371 1.00 97.81 86 THR A CA 1
ATOM 681 C C . THR A 1 86 ? -13.745 -7.128 28.313 1.00 97.81 86 THR A C 1
ATOM 683 O O . THR A 1 86 ? -13.435 -5.952 28.160 1.00 97.81 86 THR A O 1
ATOM 686 N N . THR A 1 87 ? -13.203 -7.902 29.255 1.00 97.44 87 THR A N 1
ATOM 687 C CA . THR A 1 87 ? -12.165 -7.462 30.194 1.00 97.44 87 THR A CA 1
ATOM 688 C C . THR A 1 87 ? -11.058 -8.506 30.247 1.00 97.44 87 THR A C 1
ATOM 690 O O . THR A 1 87 ? -11.344 -9.687 30.436 1.00 97.44 87 THR A O 1
ATOM 693 N N . GLY A 1 88 ? -9.804 -8.070 30.158 1.00 97.12 88 GLY A N 1
ATOM 694 C CA . GLY A 1 88 ? -8.615 -8.919 30.239 1.00 97.12 88 GLY A CA 1
ATOM 695 C C . GLY A 1 88 ? -8.328 -9.722 28.969 1.00 97.12 88 GLY A C 1
ATOM 696 O O . GLY A 1 88 ? -7.557 -10.675 29.032 1.00 97.12 88 GLY A O 1
ATOM 697 N N . GLU A 1 89 ? -8.952 -9.360 27.846 1.00 97.69 89 GLU A N 1
ATOM 698 C CA . GLU A 1 89 ? -8.753 -9.997 26.544 1.00 97.69 89 GLU A CA 1
ATOM 699 C C . GLU A 1 89 ? -7.898 -9.088 25.658 1.00 97.69 89 GLU A C 1
ATOM 701 O O . GLU A 1 89 ? -8.252 -7.935 25.428 1.00 97.69 89 GLU A O 1
ATOM 706 N N . ASP A 1 90 ? -6.779 -9.617 25.167 1.00 96.31 90 ASP A N 1
ATOM 707 C CA . ASP A 1 90 ? -5.849 -8.908 24.273 1.00 96.31 90 ASP A CA 1
ATOM 708 C C . ASP A 1 90 ? -5.951 -9.379 22.819 1.00 96.31 90 ASP A C 1
ATOM 710 O O . ASP A 1 90 ? -5.375 -8.798 21.913 1.00 96.31 90 ASP A O 1
ATOM 714 N N . ASP A 1 91 ? -6.667 -10.475 22.585 1.00 98.12 91 ASP A N 1
ATOM 715 C CA . ASP A 1 91 ? -6.811 -11.062 21.261 1.00 98.12 91 ASP A CA 1
ATOM 716 C C . ASP A 1 91 ? -7.885 -10.302 20.486 1.00 98.12 91 ASP A C 1
ATOM 718 O O . ASP A 1 91 ? -9.079 -10.525 20.687 1.00 98.12 91 ASP A O 1
ATOM 722 N N . PHE A 1 92 ? -7.470 -9.393 19.609 1.00 98.00 92 PHE A N 1
ATOM 723 C CA . PHE A 1 92 ? -8.375 -8.627 18.757 1.00 98.00 92 PHE A CA 1
ATOM 724 C C . PHE A 1 92 ? -8.505 -9.189 17.324 1.00 98.00 92 PHE A C 1
ATOM 726 O O . PHE A 1 92 ? -9.221 -8.613 16.498 1.00 98.00 92 PHE A O 1
ATOM 733 N N . GLY A 1 93 ? -7.898 -10.354 17.051 1.00 98.25 93 GLY A N 1
ATOM 734 C CA . GLY A 1 93 ? -8.037 -11.122 15.805 1.00 98.25 93 GLY A CA 1
ATOM 735 C C . GLY A 1 93 ? -6.977 -10.862 14.725 1.00 98.25 93 GLY A C 1
ATOM 736 O O . GLY A 1 93 ? -7.024 -11.504 13.674 1.00 98.25 93 GLY A O 1
ATOM 737 N N . LEU A 1 94 ? -6.020 -9.954 14.956 1.00 97.62 94 LEU A N 1
ATOM 738 C CA . LEU A 1 94 ? -4.990 -9.597 13.968 1.00 97.62 94 LEU A CA 1
ATOM 739 C C . LEU A 1 94 ? -4.082 -10.779 13.596 1.00 97.62 94 LEU A C 1
ATOM 741 O O . LEU A 1 94 ? -3.863 -11.012 12.409 1.00 97.62 94 LEU A O 1
ATOM 745 N N . ASP A 1 95 ? -3.642 -11.572 14.578 1.00 96.94 95 ASP A N 1
ATOM 746 C CA . ASP A 1 95 ? -2.727 -12.712 14.374 1.00 96.94 95 ASP A CA 1
ATOM 747 C C . ASP A 1 95 ? -3.289 -13.795 13.435 1.00 96.94 95 ASP A C 1
ATOM 749 O O . ASP A 1 95 ? -2.543 -14.581 12.849 1.00 96.94 95 ASP A O 1
ATOM 753 N N . VAL A 1 96 ? -4.616 -13.858 13.291 1.00 98.12 96 VAL A N 1
ATOM 754 C CA . VAL A 1 96 ? -5.296 -14.746 12.336 1.00 98.12 96 VAL A CA 1
ATOM 755 C C . VAL A 1 96 ? -5.506 -14.043 10.994 1.00 98.12 96 VAL A C 1
ATOM 757 O O . VAL A 1 96 ? -5.416 -14.680 9.947 1.00 98.12 96 VAL A O 1
ATOM 760 N N . TYR A 1 97 ? -5.783 -12.741 11.022 1.00 98.38 97 TYR A N 1
ATOM 761 C CA . TYR A 1 97 ? -6.135 -11.927 9.863 1.00 98.38 97 TYR A CA 1
ATOM 762 C C . TYR A 1 97 ? -4.941 -11.615 8.955 1.00 98.38 97 TYR A C 1
ATOM 764 O O . TYR A 1 97 ? -4.989 -11.887 7.756 1.00 98.38 97 TYR A O 1
ATOM 772 N N . GLU A 1 98 ? -3.868 -11.054 9.515 1.00 97.19 98 GLU A N 1
ATOM 773 C CA . GLU A 1 98 ? -2.719 -10.541 8.760 1.00 97.19 98 GLU A CA 1
ATOM 774 C C . GLU A 1 98 ? -2.016 -11.621 7.920 1.00 97.19 98 GLU A C 1
ATOM 776 O O . GLU A 1 98 ? -1.800 -11.383 6.727 1.00 97.19 98 GLU A O 1
ATOM 781 N N . PRO A 1 99 ? -1.722 -12.834 8.437 1.00 97.38 99 PRO A N 1
ATOM 782 C CA . PRO A 1 99 ? -1.022 -13.848 7.649 1.00 97.38 99 PRO A CA 1
ATOM 783 C C . PRO A 1 99 ? -1.765 -14.289 6.381 1.00 97.38 99 PRO A C 1
ATOM 785 O O . PRO A 1 99 ? -1.141 -14.823 5.461 1.00 97.38 99 PRO A O 1
ATOM 788 N N . LEU A 1 100 ? -3.085 -14.081 6.308 1.00 98.00 100 LEU A N 1
ATOM 789 C CA . LEU A 1 100 ? -3.885 -14.420 5.130 1.00 98.00 100 LEU A CA 1
ATOM 790 C C . LEU A 1 100 ? -3.632 -13.464 3.955 1.00 98.00 100 LEU A C 1
ATOM 792 O O . LEU A 1 100 ? -3.808 -13.865 2.808 1.00 98.00 100 LEU A O 1
ATOM 796 N N . PHE A 1 101 ? -3.158 -12.240 4.208 1.00 98.00 101 PHE A N 1
ATOM 797 C CA . PHE A 1 101 ? -2.810 -11.270 3.162 1.00 98.00 101 PHE A CA 1
ATOM 798 C C . PHE A 1 101 ? -1.498 -11.595 2.439 1.00 98.00 101 PHE A C 1
ATOM 800 O O . PHE A 1 101 ? -1.262 -11.059 1.363 1.00 98.00 101 PHE A O 1
ATOM 807 N N . MET A 1 102 ? -0.682 -12.497 2.993 1.00 95.38 102 MET A N 1
ATOM 808 C CA . MET A 1 102 ? 0.553 -12.999 2.374 1.00 95.38 102 MET A CA 1
ATOM 809 C C . MET A 1 102 ? 0.350 -14.311 1.592 1.00 95.38 102 MET A C 1
ATOM 811 O O . MET A 1 102 ? 1.322 -14.943 1.171 1.00 95.38 102 MET A O 1
ATOM 815 N N . ARG A 1 103 ? -0.899 -14.771 1.436 1.00 96.81 103 ARG A N 1
ATOM 816 C CA . ARG A 1 103 ? -1.244 -15.866 0.511 1.00 96.81 103 ARG A CA 1
ATOM 817 C C . ARG A 1 103 ? -1.154 -15.389 -0.931 1.00 96.81 103 ARG A C 1
ATOM 819 O O . ARG A 1 103 ? -1.004 -14.202 -1.159 1.00 96.81 103 ARG A O 1
ATOM 826 N N . SER A 1 104 ? -1.241 -16.291 -1.909 1.00 96.50 104 SER A N 1
ATOM 827 C CA . SER A 1 104 ? -1.303 -15.847 -3.308 1.00 96.50 104 SER A CA 1
ATOM 828 C C . SER A 1 104 ? -2.553 -14.978 -3.543 1.00 96.50 104 SER A C 1
ATOM 830 O O . SER A 1 104 ? -3.544 -15.143 -2.824 1.00 96.50 104 SER A O 1
ATOM 832 N N . PRO A 1 105 ? -2.577 -14.101 -4.564 1.00 97.25 105 PRO A N 1
ATOM 833 C CA . PRO A 1 105 ? -3.757 -13.287 -4.867 1.00 97.25 105 PRO A CA 1
ATOM 834 C C . PRO A 1 105 ? -5.030 -14.120 -5.076 1.00 97.25 105 PRO A C 1
ATOM 836 O O . PRO A 1 105 ? -6.109 -13.734 -4.621 1.00 97.25 105 PRO A O 1
ATOM 839 N N . ALA A 1 106 ? -4.901 -15.287 -5.716 1.00 96.06 106 ALA A N 1
ATOM 840 C CA . ALA A 1 106 ? -5.995 -16.229 -5.934 1.00 96.06 106 ALA A CA 1
ATOM 841 C C . ALA A 1 106 ? -6.522 -16.816 -4.612 1.00 96.06 106 ALA A C 1
ATOM 843 O O . ALA A 1 106 ? -7.729 -16.796 -4.360 1.00 96.06 106 ALA A O 1
ATOM 844 N N . GLU A 1 107 ? -5.626 -17.282 -3.732 1.00 97.31 107 GLU A N 1
ATOM 845 C CA . GLU A 1 107 ? -5.994 -17.829 -2.420 1.00 97.31 107 GLU A CA 1
ATOM 846 C C . GLU A 1 107 ? -6.600 -16.744 -1.517 1.00 97.31 107 GLU A C 1
ATOM 848 O O . GLU A 1 107 ? -7.665 -16.961 -0.938 1.00 97.31 107 GLU A O 1
ATOM 853 N N . TRP A 1 108 ? -6.000 -15.551 -1.468 1.00 98.06 108 TRP A N 1
ATOM 854 C CA . TRP A 1 108 ? -6.542 -14.408 -0.728 1.00 98.06 108 TRP A CA 1
ATOM 855 C C . TRP A 1 108 ? -7.956 -14.046 -1.194 1.00 98.06 108 TRP A C 1
ATOM 857 O O . TRP A 1 108 ? -8.862 -13.908 -0.373 1.00 98.06 108 TRP A O 1
ATOM 867 N N . THR A 1 109 ? -8.175 -13.987 -2.510 1.00 97.19 109 THR A N 1
ATOM 868 C CA . THR A 1 109 ? -9.499 -13.713 -3.093 1.00 97.19 109 THR A CA 1
ATOM 869 C C . THR A 1 109 ? -10.517 -14.789 -2.707 1.00 97.19 109 THR A C 1
ATOM 871 O O . THR A 1 109 ? -11.666 -14.474 -2.390 1.00 97.19 109 THR A O 1
ATOM 874 N N . SER A 1 110 ? -10.093 -16.057 -2.655 1.00 96.75 110 SER A N 1
ATOM 875 C CA . SER A 1 110 ? -10.959 -17.183 -2.286 1.00 96.75 110 SER A CA 1
ATOM 876 C C . SER A 1 110 ? -11.443 -17.147 -0.830 1.00 96.75 110 SER A C 1
ATOM 878 O O . SER A 1 110 ? -12.474 -17.745 -0.513 1.00 96.75 110 SER A O 1
ATOM 880 N N . HIS A 1 111 ? -10.744 -16.430 0.059 1.00 97.06 111 HIS A N 1
ATOM 881 C CA . HIS A 1 111 ? -11.158 -16.283 1.455 1.00 97.06 111 HIS A CA 1
ATOM 882 C C . HIS A 1 111 ? -12.413 -15.418 1.618 1.00 97.06 111 HIS A C 1
ATOM 884 O O . HIS A 1 111 ? -13.146 -15.613 2.587 1.00 97.06 111 HIS A O 1
ATOM 890 N N . GLY A 1 112 ? -12.712 -14.520 0.676 1.00 96.38 112 GLY A N 1
ATOM 891 C CA . GLY A 1 112 ? -13.926 -13.708 0.685 1.00 96.38 112 GLY A CA 1
ATOM 892 C C . GLY A 1 112 ? -13.706 -12.291 1.211 1.00 96.38 112 GLY A C 1
ATOM 893 O O . GLY A 1 112 ? -12.830 -11.574 0.742 1.00 96.38 112 GLY A O 1
ATOM 894 N N . THR A 1 113 ? -14.577 -11.827 2.111 1.00 97.94 113 THR A N 1
ATOM 895 C CA . THR A 1 113 ? -14.580 -10.423 2.555 1.00 97.94 113 THR A CA 1
ATOM 896 C C . THR A 1 113 ? -13.860 -10.268 3.882 1.00 97.94 113 THR A C 1
ATOM 898 O O . THR A 1 113 ? -14.340 -10.731 4.916 1.00 97.94 113 THR A O 1
ATOM 901 N N . PHE A 1 114 ? -12.746 -9.549 3.857 1.00 98.62 114 PHE A N 1
ATOM 902 C CA . PHE A 1 114 ? -12.049 -9.117 5.054 1.00 98.62 114 PHE A CA 1
ATOM 903 C C . PHE A 1 114 ? -12.635 -7.784 5.533 1.00 98.62 114 PHE A C 1
ATOM 905 O O . PHE A 1 114 ? -13.027 -6.933 4.732 1.00 98.62 114 PHE A O 1
ATOM 912 N N . SER A 1 115 ? -12.725 -7.569 6.842 1.00 98.56 115 SER A N 1
ATOM 913 C CA . SER A 1 115 ? -13.094 -6.257 7.383 1.00 98.56 115 SER A CA 1
ATOM 914 C C . SER A 1 115 ? -12.558 -6.042 8.790 1.00 98.56 115 SER A C 1
ATOM 916 O O . SER A 1 115 ? -12.200 -6.997 9.476 1.00 98.56 115 SER A O 1
ATOM 918 N N . ILE A 1 116 ? -12.511 -4.782 9.214 1.00 98.25 116 ILE A N 1
ATOM 919 C CA . ILE A 1 116 ? -12.280 -4.422 10.611 1.00 98.25 116 ILE A CA 1
ATOM 920 C C . ILE A 1 116 ? -13.437 -3.579 11.134 1.00 98.25 116 ILE A C 1
ATOM 922 O O . ILE A 1 116 ? -13.998 -2.756 10.404 1.00 98.25 116 ILE A O 1
ATOM 926 N N . GLN A 1 117 ? -13.781 -3.755 12.405 1.00 98.31 117 GLN A N 1
ATOM 927 C CA . GLN A 1 117 ? -14.656 -2.842 13.129 1.00 98.31 117 GLN A CA 1
ATOM 928 C C . GLN A 1 117 ? -13.843 -2.038 14.132 1.00 98.31 117 GLN A C 1
ATOM 930 O O . GLN A 1 117 ? -13.049 -2.597 14.882 1.00 98.31 117 GLN A O 1
ATOM 935 N N . LEU A 1 118 ? -14.063 -0.727 14.163 1.00 98.19 118 LEU A N 1
ATOM 936 C CA . LEU A 1 118 ? -13.405 0.173 15.100 1.00 98.19 118 LEU A CA 1
ATOM 937 C C . LEU A 1 118 ? -14.443 1.069 15.762 1.00 98.19 118 LEU A C 1
ATOM 939 O O . LEU A 1 118 ? -15.253 1.716 15.091 1.00 98.19 118 LEU A O 1
ATOM 943 N N . ARG A 1 119 ? -14.373 1.142 17.086 1.00 97.75 119 ARG A N 1
ATOM 944 C CA . ARG A 1 119 ? -15.137 2.076 17.903 1.00 97.75 119 ARG A CA 1
ATOM 945 C C . ARG A 1 119 ? -14.164 2.822 18.798 1.00 97.75 119 ARG A C 1
ATOM 947 O O . ARG A 1 119 ? -13.488 2.198 19.605 1.00 97.75 119 ARG A O 1
ATOM 954 N N . ILE A 1 120 ? -14.125 4.145 18.674 1.00 97.06 120 ILE A N 1
ATOM 955 C CA . ILE A 1 120 ? -13.387 5.008 19.600 1.00 97.06 120 ILE A CA 1
ATOM 956 C C . ILE A 1 120 ? -14.395 5.620 20.563 1.00 97.06 120 ILE A C 1
ATOM 958 O O . ILE A 1 120 ? -15.212 6.445 20.161 1.00 97.06 120 ILE A O 1
ATOM 962 N N . ASP A 1 121 ? -14.364 5.206 21.822 1.00 94.38 121 ASP A N 1
ATOM 963 C CA . ASP A 1 121 ? -15.273 5.651 22.883 1.00 94.38 121 ASP A CA 1
ATOM 964 C C . ASP A 1 121 ? -14.569 6.411 24.021 1.00 94.38 121 ASP A C 1
ATOM 966 O O . ASP A 1 121 ? -15.191 6.745 25.029 1.00 94.38 121 ASP A O 1
ATOM 970 N N . ASP A 1 122 ? -13.301 6.777 23.818 1.00 92.75 122 ASP A N 1
ATOM 971 C CA . ASP A 1 122 ? -12.529 7.639 24.711 1.00 92.75 122 ASP A CA 1
ATOM 972 C C . ASP A 1 122 ? -12.457 9.080 24.176 1.00 92.75 122 ASP A C 1
ATOM 974 O O . ASP A 1 122 ? -11.681 9.409 23.277 1.00 92.75 122 ASP A O 1
ATOM 978 N N . ASP A 1 123 ? -13.256 9.974 24.765 1.00 89.31 123 ASP A N 1
ATOM 979 C CA . ASP A 1 123 ? -13.277 11.393 24.397 1.00 89.31 123 ASP A CA 1
ATOM 980 C C . ASP A 1 123 ? -12.120 12.219 24.969 1.00 89.31 123 ASP A C 1
ATOM 982 O O . ASP A 1 123 ? -12.011 13.423 24.681 1.00 89.31 123 ASP A O 1
ATOM 986 N N . SER A 1 124 ? -11.238 11.594 25.749 1.00 92.19 124 SER A N 1
ATOM 987 C CA . SER A 1 124 ? -10.014 12.217 26.238 1.00 92.19 124 SER A CA 1
ATOM 988 C C . SER A 1 124 ? -8.884 12.188 25.208 1.00 92.19 124 SER A C 1
ATOM 990 O O . SER A 1 124 ? -7.988 13.025 25.315 1.00 92.19 124 SER A O 1
ATOM 992 N N . ILE A 1 125 ? -8.966 11.342 24.173 1.00 91.75 125 ILE A N 1
ATOM 993 C CA . ILE A 1 125 ? -8.038 11.354 23.034 1.00 91.75 125 ILE A CA 1
ATOM 994 C C . ILE A 1 125 ? -8.159 12.703 22.312 1.00 91.75 125 ILE A C 1
ATOM 996 O O . ILE A 1 125 ? -9.238 13.095 21.861 1.00 91.75 125 ILE A O 1
ATOM 1000 N N . LYS A 1 126 ? -7.050 13.452 22.250 1.00 85.50 126 LYS A N 1
ATOM 1001 C CA . LYS A 1 126 ? -6.985 14.788 21.619 1.00 85.50 126 LYS A CA 1
ATOM 1002 C C . LYS A 1 126 ? -6.168 14.827 20.334 1.00 85.50 126 LYS A C 1
ATOM 1004 O O . LYS A 1 126 ? -6.215 15.839 19.646 1.00 85.50 126 LYS A O 1
ATOM 1009 N N . SER A 1 127 ? -5.418 13.772 20.045 1.00 89.88 127 SER A N 1
ATOM 1010 C CA . SER A 1 127 ? -4.667 13.616 18.806 1.00 89.88 127 SER A CA 1
ATOM 1011 C C . SER A 1 127 ? -5.536 13.029 17.702 1.00 89.88 127 SER A C 1
ATOM 1013 O O . SER A 1 127 ? -6.568 12.406 17.961 1.00 89.88 127 SER A O 1
ATOM 1015 N N . ASP A 1 128 ? -5.079 13.197 16.468 1.00 93.88 128 ASP A N 1
ATOM 1016 C CA . ASP A 1 128 ? -5.562 12.388 15.358 1.00 93.88 128 ASP A CA 1
ATOM 1017 C C . ASP A 1 128 ? -5.080 10.935 15.509 1.00 93.88 128 ASP A C 1
ATOM 1019 O O . ASP A 1 128 ? -4.099 10.660 16.209 1.00 93.88 128 ASP A O 1
ATOM 1023 N N . LEU A 1 129 ? -5.778 10.013 14.849 1.00 94.94 129 LEU A N 1
ATOM 1024 C CA . LEU A 1 129 ? -5.332 8.634 14.660 1.00 94.94 129 LEU A CA 1
ATOM 1025 C C . LEU A 1 129 ? -4.882 8.448 13.211 1.00 94.94 129 LEU A C 1
ATOM 1027 O O . LEU A 1 129 ? -5.079 9.319 12.359 1.00 94.94 129 LEU A O 1
ATOM 1031 N N . PHE A 1 130 ? -4.318 7.286 12.922 1.00 94.75 130 PHE A N 1
ATOM 1032 C CA . PHE A 1 130 ? -3.849 6.922 11.596 1.00 94.75 130 PHE A CA 1
ATOM 1033 C C . PHE A 1 130 ? -4.367 5.537 11.230 1.00 94.75 130 PHE A C 1
ATOM 1035 O O . PHE A 1 130 ? -4.374 4.640 12.072 1.00 94.75 130 PHE A O 1
ATOM 1042 N N . TYR A 1 131 ? -4.793 5.366 9.981 1.00 94.94 131 TYR A N 1
ATOM 1043 C CA . TYR A 1 131 ? -4.895 4.043 9.374 1.00 94.94 131 TYR A CA 1
ATOM 1044 C C . TYR A 1 131 ? -3.642 3.793 8.542 1.00 94.94 131 TYR A C 1
ATOM 1046 O O . TYR A 1 131 ? -3.100 4.727 7.951 1.00 94.94 131 TYR A O 1
ATOM 1054 N N . PHE A 1 132 ? -3.180 2.553 8.488 1.00 93.62 132 PHE A N 1
ATOM 1055 C CA . PHE A 1 132 ? -1.964 2.191 7.762 1.00 93.62 132 PHE A CA 1
ATOM 1056 C C . PHE A 1 132 ? -2.027 0.736 7.274 1.00 93.62 132 PHE A C 1
ATOM 1058 O O . PHE A 1 132 ? -2.925 -0.010 7.660 1.00 93.62 132 PHE A O 1
ATOM 1065 N N . CYS A 1 133 ? -1.088 0.330 6.426 1.00 93.88 133 CYS A N 1
ATOM 1066 C CA . CYS A 1 133 ? -0.867 -1.057 6.025 1.00 93.88 133 CYS A CA 1
ATOM 1067 C C . CYS A 1 133 ? 0.145 -1.724 6.966 1.00 93.88 133 CYS A C 1
ATOM 1069 O O . CYS A 1 133 ? 1.243 -1.199 7.139 1.00 93.88 133 CYS A O 1
ATOM 1071 N N . HIS A 1 134 ? -0.168 -2.884 7.553 1.00 92.44 134 HIS A N 1
ATOM 1072 C CA . HIS A 1 134 ? 0.812 -3.578 8.410 1.00 92.44 134 HIS A CA 1
ATOM 1073 C C . HIS A 1 134 ? 2.056 -4.064 7.660 1.00 92.44 134 HIS A C 1
ATOM 1075 O O . HIS A 1 134 ? 3.110 -4.200 8.273 1.00 92.44 134 HIS A O 1
ATOM 1081 N N . ILE A 1 135 ? 1.950 -4.279 6.346 1.00 92.56 135 ILE A N 1
ATOM 1082 C CA . ILE A 1 135 ? 3.016 -4.890 5.545 1.00 92.56 135 ILE A CA 1
ATOM 1083 C C . ILE A 1 135 ? 3.844 -3.864 4.764 1.00 92.56 135 ILE A C 1
ATOM 1085 O O . ILE A 1 135 ? 5.046 -4.055 4.603 1.00 92.56 135 ILE A O 1
ATOM 1089 N N . HIS A 1 136 ? 3.222 -2.797 4.259 1.00 91.75 136 HIS A N 1
ATOM 1090 C CA . HIS A 1 136 ? 3.883 -1.826 3.387 1.00 91.75 136 HIS A CA 1
ATOM 1091 C 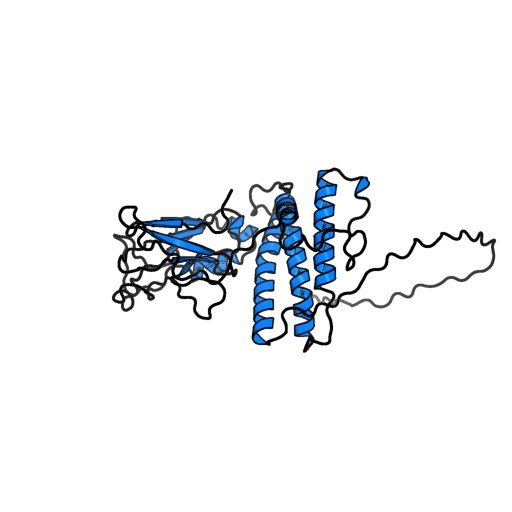C . HIS A 1 136 ? 3.987 -0.459 4.028 1.00 91.75 136 HIS A C 1
ATOM 1093 O O . HIS A 1 136 ? 2.982 0.159 4.386 1.00 91.75 136 HIS A O 1
ATOM 1099 N N . GLU A 1 137 ? 5.208 0.057 4.045 1.00 88.00 137 GLU A N 1
ATOM 1100 C CA . GLU A 1 137 ? 5.474 1.411 4.494 1.00 88.00 137 GLU A CA 1
ATOM 1101 C C . GLU A 1 137 ? 4.867 2.490 3.598 1.00 88.00 137 GLU A C 1
ATOM 1103 O O . GLU A 1 137 ? 4.632 2.273 2.409 1.00 88.00 137 GLU A O 1
ATOM 1108 N N . PHE A 1 138 ? 4.611 3.663 4.189 1.00 86.19 138 PHE A N 1
ATOM 1109 C CA . PHE A 1 138 ? 4.057 4.858 3.528 1.00 86.19 138 PHE A CA 1
ATOM 1110 C C . PHE A 1 138 ? 2.653 4.677 2.919 1.00 86.19 138 PHE A C 1
ATOM 1112 O O . PHE A 1 138 ? 2.144 5.559 2.223 1.00 86.19 138 PHE A O 1
ATOM 1119 N N . MET A 1 139 ? 1.985 3.561 3.228 1.00 87.69 139 MET A N 1
ATOM 1120 C CA . MET A 1 139 ? 0.592 3.292 2.875 1.00 87.69 139 MET A CA 1
ATOM 1121 C C . MET A 1 139 ? -0.308 3.532 4.083 1.00 87.69 139 MET A C 1
ATOM 1123 O O . MET A 1 139 ? -0.658 2.609 4.815 1.00 87.69 139 MET A O 1
ATOM 1127 N N . GLY A 1 140 ? -0.685 4.785 4.309 1.00 89.19 140 GLY A N 1
ATOM 1128 C CA . GLY A 1 140 ? -1.569 5.146 5.406 1.00 89.19 140 GLY A CA 1
ATOM 1129 C C . GLY A 1 140 ? -2.075 6.568 5.301 1.00 89.19 140 GLY A C 1
ATOM 1130 O O . GLY A 1 140 ? -1.590 7.354 4.491 1.00 89.19 140 GLY A O 1
ATOM 1131 N N . GLY A 1 141 ? -3.052 6.908 6.131 1.00 91.88 141 GLY A N 1
ATOM 1132 C CA . GLY A 1 141 ? -3.645 8.234 6.181 1.00 91.88 141 GLY A CA 1
ATOM 1133 C C . GLY A 1 141 ? -4.243 8.558 7.537 1.00 91.88 141 GLY A C 1
ATOM 1134 O O . GLY A 1 141 ? -4.150 7.795 8.498 1.00 91.88 141 GLY A O 1
ATOM 1135 N N . ARG A 1 142 ? -4.825 9.750 7.626 1.00 93.94 142 ARG A N 1
ATOM 1136 C CA . ARG A 1 142 ? -5.242 10.361 8.889 1.00 93.94 142 ARG A CA 1
ATOM 1137 C C . ARG A 1 142 ? -6.712 10.092 9.194 1.00 93.94 142 ARG A C 1
ATOM 1139 O O . ARG A 1 142 ? -7.568 10.143 8.313 1.00 93.94 142 ARG A O 1
ATOM 1146 N N . ILE A 1 143 ? -7.009 9.894 10.469 1.00 96.00 143 ILE A N 1
ATOM 1147 C CA . ILE A 1 143 ? -8.356 9.805 11.023 1.00 96.00 143 ILE A CA 1
ATOM 1148 C C . ILE A 1 143 ? -8.538 10.961 12.005 1.00 96.00 143 ILE A C 1
ATOM 1150 O O . ILE A 1 143 ? -7.859 11.035 13.030 1.00 96.00 143 ILE A O 1
ATOM 1154 N N . LYS A 1 144 ? -9.489 11.851 11.720 1.00 96.19 144 LYS A N 1
ATOM 1155 C CA . LYS A 1 144 ? -9.899 12.913 12.642 1.00 96.19 144 LYS A CA 1
ATOM 1156 C C . LYS A 1 144 ? -11.093 12.473 13.474 1.00 96.19 144 LYS A C 1
ATOM 1158 O O . LYS A 1 144 ? -12.117 12.058 12.932 1.00 96.19 144 LYS A O 1
ATOM 1163 N N . LEU A 1 145 ? -10.989 12.618 14.791 1.00 96.12 145 LEU A N 1
ATOM 1164 C CA . LEU A 1 145 ? -12.116 12.365 15.683 1.00 96.12 145 LEU A CA 1
ATOM 1165 C C . LEU A 1 145 ? -13.090 13.545 15.691 1.00 96.12 145 LEU A C 1
ATOM 1167 O O . LEU A 1 145 ? -12.681 14.710 15.762 1.00 96.12 145 LEU A O 1
ATOM 1171 N N . THR A 1 146 ? -14.386 13.243 15.671 1.00 96.06 146 THR A N 1
ATOM 1172 C CA . THR A 1 146 ? -15.467 14.221 15.786 1.00 96.06 146 THR A CA 1
ATOM 1173 C C . THR A 1 146 ? -16.340 13.958 17.009 1.00 96.06 146 THR A C 1
ATOM 1175 O O . THR A 1 146 ? -16.466 12.830 17.484 1.00 96.06 146 THR A O 1
ATOM 1178 N N . LYS A 1 147 ? -16.938 15.028 17.541 1.00 94.94 147 LYS A N 1
ATOM 1179 C CA . LYS A 1 147 ? -17.967 14.971 18.582 1.00 94.94 147 LYS A CA 1
ATOM 1180 C C . LYS A 1 147 ? -19.113 15.916 18.239 1.00 94.94 147 LYS A C 1
ATOM 1182 O O . LYS A 1 147 ? -18.925 17.131 18.137 1.00 94.94 147 LYS A O 1
ATOM 1187 N N . ASN A 1 148 ? -20.313 15.374 18.096 1.00 94.19 148 ASN A N 1
ATOM 1188 C CA . ASN A 1 148 ? -21.495 16.025 17.541 1.00 94.19 148 ASN A CA 1
ATOM 1189 C C . ASN A 1 148 ? -21.208 16.690 16.182 1.00 94.19 148 ASN A C 1
ATOM 1191 O O . ASN A 1 148 ? -21.598 17.840 15.956 1.00 94.19 148 ASN A O 1
ATOM 1195 N N . GLY A 1 149 ? -20.465 15.997 15.310 1.00 91.50 149 GLY A N 1
ATOM 1196 C CA . GLY A 1 149 ? -20.100 16.486 13.976 1.00 91.50 149 GLY A CA 1
ATOM 1197 C C . GLY A 1 149 ? -19.076 17.625 13.956 1.00 91.50 149 GLY A C 1
ATOM 1198 O O . GLY A 1 149 ? -18.854 18.224 12.906 1.00 91.50 149 GLY A O 1
ATOM 1199 N N . LYS A 1 150 ? -18.455 17.954 15.096 1.00 93.88 150 LYS A N 1
ATOM 1200 C CA . LYS A 1 150 ? -17.341 18.907 15.173 1.00 93.88 150 LYS A CA 1
ATOM 1201 C C . LYS A 1 150 ? -16.031 18.163 15.348 1.00 93.88 150 LYS A C 1
ATOM 1203 O O . LYS A 1 150 ? -15.939 17.318 16.233 1.00 93.88 150 LYS A O 1
ATOM 1208 N N . VAL A 1 151 ? -15.031 18.512 14.548 1.00 94.06 151 VAL A N 1
ATOM 1209 C CA . VAL A 1 151 ? -13.668 17.992 14.681 1.00 94.06 151 VAL A CA 1
ATOM 1210 C C . VAL A 1 151 ? -13.109 18.371 16.055 1.00 94.06 151 VAL A C 1
ATOM 1212 O O . VAL A 1 151 ? -13.281 19.497 16.523 1.00 94.06 151 VAL A O 1
ATOM 1215 N N . LEU A 1 152 ? -12.485 17.407 16.736 1.00 91.44 152 LEU A N 1
ATOM 1216 C CA . LEU A 1 152 ? -11.883 17.616 18.055 1.00 91.44 152 LEU A CA 1
ATOM 1217 C C . LEU A 1 152 ? -10.499 18.263 17.971 1.00 91.44 152 LEU A C 1
ATOM 1219 O O . LEU A 1 152 ? -10.138 19.035 18.860 1.00 91.44 152 LEU A O 1
ATOM 1223 N N . ASN A 1 153 ? -9.761 17.968 16.901 1.00 90.62 153 ASN A N 1
ATOM 1224 C CA . ASN A 1 153 ? -8.430 18.490 16.631 1.00 90.62 153 ASN A CA 1
ATOM 1225 C C . ASN A 1 153 ? -8.354 19.097 15.222 1.00 90.62 153 ASN A C 1
ATOM 1227 O O . ASN A 1 153 ? -8.218 18.401 14.214 1.00 90.62 153 ASN A O 1
ATOM 1231 N N . GLU A 1 154 ? -8.486 20.422 15.152 1.00 90.50 154 GLU A N 1
ATOM 1232 C CA . GLU A 1 154 ? -8.442 21.168 13.884 1.00 90.50 154 GLU A CA 1
ATOM 1233 C C . GLU A 1 154 ? -7.049 21.141 13.240 1.00 90.50 154 GLU A C 1
ATOM 1235 O O . GLU A 1 154 ? -6.923 21.299 12.029 1.00 90.50 154 GLU A O 1
ATOM 1240 N N . LEU A 1 155 ? -5.996 20.944 14.039 1.00 92.06 155 LEU A N 1
ATOM 1241 C CA . LEU A 1 155 ? -4.630 20.821 13.540 1.00 92.06 155 LEU A CA 1
ATOM 1242 C C . LEU A 1 155 ? -4.340 19.369 13.168 1.00 92.06 155 LEU A C 1
ATOM 1244 O O . LEU A 1 155 ? -4.795 18.450 13.842 1.00 92.06 155 LEU A O 1
ATOM 1248 N N . ASP A 1 156 ? -3.531 19.159 12.137 1.00 92.06 156 ASP A N 1
ATOM 1249 C CA . ASP A 1 156 ? -3.017 17.836 11.780 1.00 92.06 156 ASP A CA 1
ATOM 1250 C C . ASP A 1 156 ? -1.892 17.454 12.745 1.00 92.06 156 ASP A C 1
ATOM 1252 O O . ASP A 1 156 ? -0.714 17.685 12.482 1.00 92.06 156 ASP A O 1
ATOM 1256 N N . THR A 1 157 ? -2.272 16.946 13.923 1.00 88.94 157 THR A N 1
ATOM 1257 C CA . THR A 1 157 ? -1.324 16.573 14.979 1.00 88.94 157 THR A CA 1
ATOM 1258 C C . THR A 1 157 ? -1.614 15.177 15.548 1.00 88.94 157 THR A C 1
ATOM 1260 O O . THR A 1 157 ? -2.757 14.905 15.924 1.00 88.94 157 THR A O 1
ATOM 1263 N N . PRO A 1 158 ? -0.598 14.295 15.661 1.00 87.62 158 PRO A N 1
ATOM 1264 C CA . PRO A 1 158 ? 0.801 14.473 15.242 1.00 87.62 158 PRO A CA 1
ATOM 1265 C C . PRO A 1 158 ? 0.971 14.697 13.734 1.00 87.62 158 PRO A C 1
ATOM 1267 O O . PRO A 1 158 ? 0.073 14.371 12.954 1.00 87.62 158 PRO A O 1
ATOM 1270 N N . ASP A 1 159 ? 2.104 15.284 13.346 1.00 86.25 159 ASP A N 1
ATOM 1271 C CA . ASP A 1 159 ? 2.498 15.381 11.938 1.00 86.25 159 ASP A CA 1
ATOM 1272 C C . ASP A 1 159 ? 2.649 13.974 11.344 1.00 86.25 159 ASP A C 1
ATOM 1274 O O . ASP A 1 159 ? 2.940 13.035 12.079 1.00 86.25 159 ASP A O 1
ATOM 1278 N N . LEU A 1 160 ? 2.414 13.816 10.043 1.00 82.88 160 LEU A N 1
ATOM 1279 C CA . LEU A 1 160 ? 2.537 12.526 9.367 1.00 82.88 160 LEU A CA 1
ATOM 1280 C C . LEU A 1 160 ? 4.010 12.084 9.245 1.00 82.88 160 LEU A C 1
ATOM 1282 O O . LEU A 1 160 ? 4.280 10.891 9.201 1.00 82.88 160 LEU A O 1
ATOM 1286 N N . GLY A 1 161 ? 4.954 13.032 9.235 1.00 80.88 161 GLY A N 1
ATOM 1287 C CA . GLY A 1 161 ? 6.399 12.763 9.170 1.00 80.88 161 GLY A CA 1
ATOM 1288 C C . GLY A 1 161 ? 6.946 12.564 7.753 1.00 80.88 161 GLY A C 1
ATOM 1289 O O . GLY A 1 161 ? 8.154 12.570 7.555 1.00 80.88 161 GLY A O 1
ATOM 1290 N N . TYR A 1 162 ? 6.075 12.459 6.752 1.00 82.88 162 TYR A N 1
ATOM 1291 C CA . TYR A 1 162 ? 6.433 12.377 5.338 1.00 82.88 162 TYR A CA 1
ATOM 1292 C C . TYR A 1 162 ? 5.379 13.081 4.483 1.00 82.88 162 TYR A C 1
ATOM 1294 O O . TYR A 1 162 ? 4.235 13.281 4.901 1.00 82.88 162 TYR A O 1
ATOM 1302 N N . GLU A 1 163 ? 5.776 13.460 3.273 1.00 84.19 163 GLU A N 1
ATOM 1303 C CA . GLU A 1 163 ? 4.858 13.955 2.254 1.00 84.19 163 GLU A CA 1
ATOM 1304 C C . GLU A 1 163 ? 4.478 12.807 1.321 1.00 84.19 163 GLU A C 1
ATOM 1306 O O . GLU A 1 163 ? 5.308 11.961 0.990 1.00 84.19 163 GLU A O 1
ATOM 1311 N N . TYR A 1 164 ? 3.216 12.769 0.890 1.00 84.12 164 TYR A N 1
ATOM 1312 C CA . TYR A 1 164 ? 2.818 11.829 -0.149 1.00 84.12 164 TYR A CA 1
ATOM 1313 C C . TYR A 1 164 ? 3.469 12.202 -1.472 1.00 84.12 164 TYR A C 1
ATOM 1315 O O . TYR A 1 164 ? 3.486 13.372 -1.865 1.00 84.12 164 TYR A O 1
ATOM 1323 N N . ASP A 1 165 ? 3.907 11.181 -2.198 1.00 83.25 165 ASP A N 1
ATOM 1324 C CA . ASP A 1 165 ? 4.440 11.367 -3.533 1.00 83.25 165 ASP A CA 1
ATOM 1325 C C . ASP A 1 165 ? 3.421 12.016 -4.469 1.00 83.25 165 ASP A C 1
ATOM 1327 O O . ASP A 1 165 ? 2.224 11.702 -4.480 1.00 83.25 165 ASP A O 1
ATOM 1331 N N . THR A 1 166 ? 3.929 12.900 -5.323 1.00 85.19 166 THR A N 1
ATOM 1332 C CA . THR A 1 166 ? 3.151 13.487 -6.410 1.00 85.19 166 THR A CA 1
ATOM 1333 C C . THR A 1 166 ? 3.587 12.870 -7.727 1.00 85.19 166 THR A C 1
ATOM 1335 O O . THR A 1 166 ? 4.754 12.919 -8.103 1.00 85.19 166 THR A O 1
ATOM 1338 N N . LEU A 1 167 ? 2.637 12.267 -8.440 1.00 90.06 167 LEU A N 1
ATOM 1339 C CA . LEU A 1 167 ? 2.918 11.684 -9.747 1.00 90.06 167 LEU A CA 1
ATOM 1340 C C . LEU A 1 167 ? 3.149 12.789 -10.782 1.00 90.06 167 LEU A C 1
ATOM 1342 O O . LEU A 1 167 ? 2.358 13.739 -10.871 1.00 90.06 167 LEU A O 1
ATOM 1346 N N . SER A 1 168 ? 4.189 12.620 -11.598 1.00 92.56 168 SER A N 1
ATOM 1347 C CA . SER A 1 168 ? 4.384 13.421 -12.806 1.00 92.56 168 SER A CA 1
ATOM 1348 C C . SER A 1 168 ? 3.241 13.181 -13.805 1.00 92.56 168 SER A C 1
ATOM 1350 O O . SER A 1 168 ? 2.495 12.204 -13.697 1.00 92.56 168 SER A O 1
ATOM 1352 N N . GLU A 1 169 ? 3.069 14.066 -14.791 1.00 94.31 169 GLU A N 1
ATOM 1353 C CA . GLU A 1 169 ? 2.064 13.839 -15.843 1.00 94.31 169 GLU A CA 1
ATOM 1354 C C . GLU A 1 169 ? 2.368 12.572 -16.654 1.00 94.31 169 GLU A C 1
ATOM 1356 O O . GLU A 1 169 ? 1.448 11.810 -16.948 1.00 94.31 169 GLU A O 1
ATOM 1361 N N . PHE A 1 170 ? 3.651 12.299 -16.912 1.00 95.81 170 PHE A N 1
ATOM 1362 C CA . PHE A 1 170 ? 4.101 11.067 -17.555 1.00 95.81 170 PHE A CA 1
ATOM 1363 C C . PHE A 1 170 ? 3.705 9.828 -16.739 1.00 95.81 170 PHE A C 1
ATOM 1365 O O . PHE A 1 170 ? 3.092 8.894 -17.254 1.00 95.81 170 PHE A O 1
ATOM 1372 N N . ASP A 1 171 ? 3.960 9.846 -15.429 1.00 96.25 171 ASP A N 1
ATOM 1373 C CA . ASP A 1 171 ? 3.623 8.725 -14.551 1.00 96.25 171 ASP A CA 1
ATOM 1374 C C . ASP A 1 171 ? 2.111 8.496 -14.437 1.00 96.25 171 ASP A C 1
ATOM 1376 O O . ASP A 1 171 ? 1.655 7.352 -14.387 1.00 96.25 171 ASP A O 1
ATOM 1380 N N . LYS A 1 172 ? 1.303 9.565 -14.443 1.00 94.94 172 LYS A N 1
ATOM 1381 C CA . LYS A 1 172 ? -0.167 9.451 -14.473 1.00 94.94 172 LYS A CA 1
ATOM 1382 C C . LYS A 1 172 ? -0.661 8.790 -15.755 1.00 94.94 172 LYS A C 1
ATOM 1384 O O . LYS A 1 172 ? -1.616 8.008 -15.701 1.00 94.94 172 LYS A O 1
ATOM 1389 N N . GLU A 1 173 ? -0.041 9.116 -16.886 1.00 95.38 173 GLU A N 1
ATOM 1390 C CA . GLU A 1 173 ? -0.364 8.527 -18.184 1.00 95.38 173 GLU A CA 1
ATOM 1391 C C . GLU A 1 173 ? 0.008 7.040 -18.224 1.00 95.38 173 GLU A C 1
ATOM 1393 O O . GLU A 1 173 ? -0.833 6.205 -18.564 1.00 95.38 173 GLU A O 1
ATOM 1398 N N . CYS A 1 174 ? 1.225 6.702 -17.794 1.00 96.81 174 CYS A N 1
ATOM 1399 C CA . CYS A 1 174 ? 1.740 5.335 -17.809 1.00 96.81 174 CYS A CA 1
ATOM 1400 C C . CYS A 1 174 ? 1.224 4.453 -16.659 1.00 96.81 174 CYS A C 1
ATOM 1402 O O . CYS A 1 174 ? 1.339 3.232 -16.730 1.00 96.81 174 CYS A O 1
ATOM 1404 N N . GLY A 1 175 ? 0.644 5.031 -15.603 1.00 95.31 175 GLY A N 1
ATOM 1405 C CA . GLY A 1 175 ? 0.280 4.298 -14.386 1.00 95.31 175 GLY A CA 1
ATOM 1406 C C . GLY A 1 175 ? 1.495 3.889 -13.547 1.00 95.31 175 GLY A C 1
ATOM 1407 O O . GLY A 1 175 ? 1.449 2.875 -12.855 1.00 95.31 175 GLY A O 1
ATOM 1408 N N . THR A 1 176 ? 2.582 4.651 -13.615 1.00 95.94 176 THR A N 1
ATOM 1409 C CA . THR A 1 176 ? 3.890 4.340 -13.017 1.00 95.94 176 THR A CA 1
ATOM 1410 C C . THR A 1 176 ? 4.226 5.301 -11.882 1.00 95.94 176 THR A C 1
ATOM 1412 O O . THR A 1 176 ? 3.348 5.979 -11.347 1.00 95.94 176 THR A O 1
ATOM 1415 N N . TRP A 1 177 ? 5.482 5.298 -11.446 1.00 93.75 177 TRP A N 1
ATOM 1416 C CA . TRP A 1 177 ? 6.059 6.288 -10.547 1.00 93.75 177 TRP A CA 1
ATOM 1417 C C . TRP A 1 177 ? 7.537 6.504 -10.904 1.00 93.75 177 TRP A C 1
ATOM 1419 O O . TRP A 1 177 ? 8.239 5.529 -11.194 1.00 93.75 177 TRP A O 1
ATOM 1429 N N . GLY A 1 178 ? 8.002 7.756 -10.835 1.00 94.00 178 GLY A N 1
ATOM 1430 C CA . GLY A 1 178 ? 9.423 8.116 -10.879 1.00 94.00 178 GLY A CA 1
ATOM 1431 C C . GLY A 1 178 ? 10.087 8.007 -12.250 1.00 94.00 178 GLY A C 1
ATOM 1432 O O . GLY A 1 178 ? 11.309 7.895 -12.316 1.00 94.00 178 GLY A O 1
ATOM 1433 N N . LEU A 1 179 ? 9.319 8.013 -13.344 1.00 96.44 179 LEU A N 1
ATOM 1434 C CA . LEU A 1 179 ? 9.871 7.775 -14.684 1.00 96.44 179 LEU A CA 1
ATOM 1435 C C . LEU A 1 179 ? 10.106 9.031 -15.525 1.00 96.44 179 LEU A C 1
ATOM 1437 O O . LEU A 1 179 ? 10.782 8.932 -16.544 1.00 96.44 179 LEU A O 1
ATOM 1441 N N . GLY A 1 180 ? 9.591 10.197 -15.119 1.00 93.19 180 GLY A N 1
ATOM 1442 C CA . GLY A 1 180 ? 9.661 11.418 -15.937 1.00 93.19 180 GLY A CA 1
ATOM 1443 C C . GLY A 1 180 ? 11.084 11.816 -16.360 1.00 93.19 180 GLY A C 1
ATOM 1444 O O . GLY A 1 180 ? 11.305 12.220 -17.496 1.00 93.19 180 GLY A O 1
ATOM 1445 N N . ASP A 1 181 ? 12.083 11.622 -15.494 1.00 94.19 181 ASP A N 1
ATOM 1446 C CA . ASP A 1 181 ? 13.488 11.939 -15.809 1.00 94.19 181 ASP A CA 1
ATOM 1447 C C . ASP A 1 181 ? 14.169 10.902 -16.728 1.00 94.19 181 ASP A C 1
ATOM 1449 O O . ASP A 1 181 ? 15.310 11.090 -17.160 1.00 94.19 181 ASP A O 1
ATOM 1453 N N . PHE A 1 182 ? 13.480 9.804 -17.044 1.00 96.88 182 PHE A N 1
ATOM 1454 C CA . PHE A 1 182 ? 13.993 8.673 -17.820 1.00 96.88 182 PHE A CA 1
ATOM 1455 C C . PHE A 1 182 ? 13.286 8.505 -19.168 1.00 96.88 182 PHE A C 1
ATOM 1457 O O . PHE A 1 182 ? 13.545 7.532 -19.877 1.00 96.88 182 PHE A O 1
ATOM 1464 N N . GLU A 1 183 ? 12.436 9.462 -19.554 1.00 97.12 183 GLU A N 1
ATOM 1465 C CA . GLU A 1 183 ? 11.897 9.553 -20.911 1.00 97.12 183 GLU A CA 1
ATOM 1466 C C . GLU A 1 183 ? 13.030 9.615 -21.950 1.00 97.12 183 GLU A C 1
ATOM 1468 O O . GLU A 1 183 ? 14.075 10.239 -21.736 1.00 97.12 183 GLU A O 1
ATOM 1473 N N . LEU A 1 184 ? 12.827 8.961 -23.097 1.00 95.31 184 LEU A N 1
ATOM 1474 C CA . LEU A 1 184 ? 13.793 8.994 -24.193 1.00 95.31 184 LEU A CA 1
ATOM 1475 C C . LEU A 1 184 ? 13.569 10.229 -25.087 1.00 95.31 184 LEU A C 1
ATOM 1477 O O . LEU A 1 184 ? 12.427 10.618 -25.331 1.00 95.31 184 LEU A O 1
ATOM 1481 N N . PRO A 1 185 ? 14.639 10.835 -25.640 1.00 95.25 185 PRO A N 1
ATOM 1482 C CA . PRO A 1 185 ? 16.040 10.425 -25.539 1.00 95.25 185 PRO A CA 1
ATOM 1483 C C . PRO A 1 185 ? 16.671 10.769 -24.180 1.00 95.25 185 PRO A C 1
ATOM 1485 O O . PRO A 1 185 ? 16.581 11.903 -23.715 1.00 95.25 185 PRO A O 1
ATOM 1488 N N . ASN A 1 186 ? 17.407 9.814 -23.604 1.00 95.38 186 ASN A N 1
ATOM 1489 C CA . ASN A 1 186 ? 18.169 9.996 -22.370 1.00 95.38 186 ASN A CA 1
ATOM 1490 C C . ASN A 1 186 ? 19.636 9.576 -22.592 1.00 95.38 186 ASN A C 1
ATOM 1492 O O . ASN A 1 186 ? 19.873 8.485 -23.110 1.00 95.38 186 ASN A O 1
ATOM 1496 N N . PRO A 1 187 ? 20.636 10.395 -22.212 1.00 94.38 187 PRO A N 1
ATOM 1497 C CA . PRO A 1 187 ? 22.049 10.114 -22.490 1.00 94.38 187 PRO A CA 1
ATOM 1498 C C . PRO A 1 187 ? 22.615 8.871 -21.781 1.00 94.38 187 PRO A C 1
ATOM 1500 O O . PRO A 1 187 ? 23.672 8.378 -22.181 1.00 94.38 187 PRO A O 1
ATOM 1503 N N . LEU A 1 188 ? 21.946 8.375 -20.738 1.00 94.44 188 LEU A N 1
ATOM 1504 C CA . LEU A 1 188 ? 22.341 7.171 -19.998 1.00 94.44 188 LEU A CA 1
ATOM 1505 C C . LEU A 1 188 ? 21.778 5.882 -20.615 1.00 94.44 188 LEU A C 1
ATOM 1507 O O . LEU A 1 188 ? 22.058 4.790 -20.126 1.00 94.44 188 LEU A O 1
ATOM 1511 N N . CYS A 1 189 ? 20.978 6.001 -21.676 1.00 95.56 189 CYS A N 1
ATOM 1512 C CA . CYS A 1 189 ? 20.189 4.912 -22.231 1.00 95.56 189 CYS A CA 1
ATOM 1513 C C . CYS A 1 189 ? 20.339 4.839 -23.761 1.00 95.56 189 CYS A C 1
ATOM 1515 O O . CYS A 1 189 ? 20.625 5.845 -24.413 1.00 95.56 189 CYS A O 1
ATOM 1517 N N . PRO A 1 190 ? 20.146 3.657 -24.375 1.00 94.50 190 PRO A N 1
ATOM 1518 C CA . PRO A 1 190 ? 19.969 3.539 -25.817 1.00 94.50 190 PRO A CA 1
ATOM 1519 C C . PRO A 1 190 ? 18.795 4.387 -26.322 1.00 94.50 190 PRO A C 1
ATOM 1521 O O . PRO A 1 190 ? 17.882 4.719 -25.571 1.00 94.50 190 PRO A O 1
ATOM 1524 N N . GLU A 1 191 ? 18.769 4.658 -27.628 1.00 93.81 191 GLU A N 1
ATOM 1525 C CA . GLU A 1 191 ? 17.681 5.419 -28.269 1.00 93.81 191 GLU A CA 1
ATOM 1526 C C . GLU A 1 191 ? 16.304 4.742 -28.173 1.00 93.81 191 GLU A C 1
ATOM 1528 O O . GLU A 1 191 ? 15.292 5.409 -28.369 1.00 93.81 191 GLU A O 1
ATOM 1533 N N . ARG A 1 192 ? 16.262 3.428 -27.914 1.00 94.31 192 ARG A N 1
ATOM 1534 C CA . ARG A 1 192 ? 15.040 2.633 -27.722 1.00 94.31 192 ARG A CA 1
ATOM 1535 C C . ARG A 1 192 ? 15.334 1.314 -27.010 1.00 94.31 192 ARG A C 1
ATOM 1537 O O . ARG A 1 192 ? 16.411 0.740 -27.198 1.00 94.31 192 ARG A O 1
ATOM 1544 N N . PHE A 1 193 ? 14.346 0.788 -26.297 1.00 96.50 193 PHE A N 1
ATOM 1545 C CA . PHE A 1 193 ? 14.316 -0.586 -25.785 1.00 96.50 193 PHE A CA 1
ATOM 1546 C C . PHE A 1 193 ? 13.267 -1.441 -26.505 1.00 96.50 193 PHE A C 1
ATOM 1548 O O . PHE A 1 193 ? 13.450 -2.654 -26.630 1.00 96.50 193 PHE A O 1
ATOM 1555 N N . VAL A 1 194 ? 12.199 -0.824 -27.020 1.00 96.44 194 VAL A N 1
ATOM 1556 C CA . VAL A 1 194 ? 11.167 -1.496 -27.820 1.00 96.44 194 VAL A CA 1
ATOM 1557 C C . VAL A 1 194 ? 11.383 -1.240 -29.318 1.00 96.44 194 VAL A C 1
ATOM 1559 O O . VAL A 1 194 ? 11.524 -0.109 -29.774 1.00 96.44 194 VAL A O 1
ATOM 1562 N N . CYS A 1 195 ? 11.420 -2.311 -30.113 1.00 95.00 195 CYS A N 1
ATOM 1563 C CA . CYS A 1 195 ? 11.623 -2.245 -31.565 1.00 95.00 195 CYS A CA 1
ATOM 1564 C C . CYS A 1 195 ? 10.297 -2.240 -32.342 1.00 95.00 195 CYS A C 1
ATOM 1566 O O . CYS A 1 195 ? 9.295 -2.768 -31.866 1.00 95.00 195 CYS A O 1
ATOM 1568 N N . ASN A 1 196 ? 10.337 -1.741 -33.585 1.00 93.62 196 ASN A N 1
ATOM 1569 C CA . ASN A 1 196 ? 9.238 -1.785 -34.566 1.00 93.62 196 ASN A CA 1
ATOM 1570 C C . ASN A 1 196 ? 7.921 -1.164 -34.057 1.00 93.62 196 ASN A C 1
ATOM 1572 O O . ASN A 1 196 ? 6.832 -1.659 -34.352 1.00 93.62 196 ASN A O 1
ATOM 1576 N N . THR A 1 197 ? 8.013 -0.094 -33.267 1.00 92.31 197 THR A N 1
ATOM 1577 C CA . THR A 1 197 ? 6.850 0.579 -32.668 1.00 92.31 197 THR A CA 1
ATOM 1578 C C . THR A 1 197 ? 5.994 1.281 -33.722 1.00 92.31 197 THR A C 1
ATOM 1580 O O . THR A 1 197 ? 4.778 1.362 -33.590 1.00 92.31 197 THR A O 1
ATOM 1583 N N . ASP A 1 198 ? 6.600 1.689 -34.831 1.00 91.06 198 ASP A N 1
ATOM 1584 C CA . ASP A 1 198 ? 5.976 2.324 -35.989 1.00 91.06 198 ASP A CA 1
ATOM 1585 C C . ASP A 1 198 ? 4.916 1.447 -36.694 1.00 91.06 198 ASP A C 1
ATOM 1587 O O . ASP A 1 198 ? 4.055 1.973 -37.401 1.00 91.06 198 ASP A O 1
ATOM 1591 N N . GLU A 1 199 ? 4.908 0.131 -36.451 1.00 92.69 199 GLU A N 1
ATOM 1592 C CA . GLU A 1 199 ? 3.888 -0.804 -36.954 1.00 92.69 199 GLU A CA 1
ATOM 1593 C C . GLU A 1 199 ? 2.732 -1.053 -35.959 1.00 92.69 199 GLU A C 1
ATOM 1595 O O . GLU A 1 199 ? 1.734 -1.690 -36.307 1.00 92.69 199 GLU A O 1
ATOM 1600 N N . ALA A 1 200 ? 2.848 -0.575 -34.717 1.00 92.88 200 ALA A N 1
ATOM 1601 C CA . ALA A 1 200 ? 1.908 -0.863 -33.636 1.00 92.88 200 ALA A CA 1
ATOM 1602 C C . ALA A 1 200 ? 0.673 0.062 -33.645 1.00 92.88 200 ALA A C 1
ATOM 1604 O O . ALA A 1 200 ? 0.669 1.117 -34.280 1.00 92.88 200 ALA A O 1
ATOM 1605 N N . SER A 1 201 ? -0.392 -0.310 -32.920 1.00 95.50 201 SER A N 1
ATOM 1606 C CA . SER A 1 201 ? -1.528 0.602 -32.700 1.00 95.50 201 SER A CA 1
ATOM 1607 C C . SER A 1 201 ? -1.104 1.808 -31.850 1.00 95.50 201 SER A C 1
ATOM 1609 O O . SER A 1 201 ? -0.150 1.679 -31.082 1.00 95.50 201 SER A O 1
ATOM 1611 N N . PRO A 1 202 ? -1.810 2.953 -31.908 1.00 95.50 202 PRO A N 1
ATOM 1612 C CA . PRO A 1 202 ? -1.478 4.118 -31.083 1.00 95.50 202 PRO A CA 1
ATOM 1613 C C . PRO A 1 202 ? -1.385 3.803 -29.582 1.00 95.50 202 PRO A C 1
ATOM 1615 O O . PRO A 1 202 ? -0.503 4.304 -28.895 1.00 95.50 202 PRO A O 1
ATOM 1618 N N . GLU A 1 203 ? -2.250 2.926 -29.071 1.00 95.25 203 GLU A N 1
ATOM 1619 C CA . GLU A 1 203 ? -2.244 2.521 -27.662 1.00 95.25 203 GLU A CA 1
ATOM 1620 C C . GLU A 1 203 ? -1.017 1.671 -27.315 1.00 95.25 203 GLU A C 1
ATOM 1622 O O . GLU A 1 203 ? -0.425 1.845 -26.253 1.00 95.25 203 GLU A O 1
ATOM 1627 N N . LEU A 1 204 ? -0.616 0.761 -28.210 1.00 96.12 204 LEU A N 1
ATOM 1628 C CA . LEU A 1 204 ? 0.572 -0.068 -28.008 1.00 96.12 204 LEU A CA 1
ATOM 1629 C C . LEU A 1 204 ? 1.864 0.742 -28.203 1.00 96.12 204 LEU A C 1
ATOM 1631 O O . LEU A 1 204 ? 2.840 0.488 -27.505 1.00 96.12 204 LEU A O 1
ATOM 1635 N N . GLN A 1 205 ? 1.852 1.749 -29.083 1.00 96.00 205 GLN A N 1
ATOM 1636 C CA . GLN A 1 205 ? 2.925 2.741 -29.191 1.00 96.00 205 GLN A CA 1
ATOM 1637 C C . GLN A 1 205 ? 3.077 3.522 -27.882 1.00 96.00 205 GLN A C 1
ATOM 1639 O O . GLN A 1 205 ? 4.180 3.596 -27.346 1.00 96.00 205 GLN A O 1
ATOM 1644 N N . GLN A 1 206 ? 1.980 4.024 -27.310 1.00 95.81 206 GLN A N 1
ATOM 1645 C CA . GLN A 1 206 ? 2.029 4.715 -26.019 1.00 95.81 206 GLN A CA 1
ATOM 1646 C C . GLN A 1 206 ? 2.548 3.800 -24.903 1.00 95.81 206 GLN A C 1
ATOM 1648 O O . GLN A 1 206 ? 3.427 4.188 -24.139 1.00 95.81 206 GLN A O 1
ATOM 1653 N N . PHE A 1 207 ? 2.059 2.560 -24.832 1.00 97.50 207 PHE A N 1
ATOM 1654 C CA . PHE A 1 207 ? 2.564 1.591 -23.860 1.00 97.50 207 PHE A CA 1
ATOM 1655 C C . PHE A 1 207 ? 4.060 1.310 -24.059 1.00 97.50 207 PHE A C 1
ATOM 1657 O O . PHE A 1 207 ? 4.802 1.238 -23.084 1.00 97.50 207 PHE A O 1
ATOM 1664 N N . SER A 1 208 ? 4.533 1.218 -25.308 1.00 97.69 208 SER A N 1
ATOM 1665 C CA . SER A 1 208 ? 5.962 1.045 -25.595 1.00 97.69 208 SER A CA 1
ATOM 1666 C C . SER A 1 208 ? 6.813 2.222 -25.115 1.00 97.69 208 SER A C 1
ATOM 1668 O O . SER A 1 208 ? 7.887 1.990 -24.572 1.00 97.69 208 SER A O 1
ATOM 1670 N N . HIS A 1 209 ? 6.300 3.455 -25.200 1.00 96.94 209 HIS A N 1
ATOM 1671 C CA . HIS A 1 209 ? 6.979 4.638 -24.672 1.00 96.94 209 HIS A CA 1
ATOM 1672 C C . HIS A 1 209 ? 7.131 4.577 -23.142 1.00 96.94 209 HIS A C 1
ATOM 1674 O O . HIS A 1 209 ? 8.197 4.875 -22.605 1.00 96.94 209 HIS A O 1
ATOM 1680 N N . CYS A 1 210 ? 6.106 4.085 -22.438 1.00 98.19 210 CYS A N 1
ATOM 1681 C CA . CYS A 1 210 ? 6.199 3.808 -21.003 1.00 98.19 210 CYS A CA 1
ATOM 1682 C C . CYS A 1 210 ? 7.267 2.741 -20.691 1.00 98.19 210 CYS A C 1
ATOM 1684 O O . CYS A 1 210 ? 8.053 2.909 -19.760 1.00 98.19 210 CYS A O 1
ATOM 1686 N N . ILE A 1 211 ? 7.325 1.658 -21.480 1.00 98.38 211 ILE A N 1
ATOM 1687 C CA . ILE A 1 211 ? 8.324 0.585 -21.326 1.00 98.38 211 ILE A CA 1
ATOM 1688 C C . ILE A 1 211 ? 9.751 1.086 -21.596 1.00 98.38 211 ILE A C 1
ATOM 1690 O O . ILE A 1 211 ? 10.691 0.650 -20.927 1.00 98.38 211 ILE A O 1
ATOM 1694 N N . ASP A 1 212 ? 9.935 2.001 -22.546 1.00 98.31 212 ASP A N 1
ATOM 1695 C CA . ASP A 1 212 ? 11.235 2.613 -22.822 1.00 98.31 212 ASP A CA 1
ATOM 1696 C C . ASP A 1 212 ? 11.749 3.413 -21.613 1.00 98.31 212 ASP A C 1
ATOM 1698 O O . ASP A 1 212 ? 12.890 3.207 -21.191 1.00 98.31 212 ASP A O 1
ATOM 1702 N N . ALA A 1 213 ? 10.903 4.248 -20.998 1.00 98.38 213 ALA A N 1
ATOM 1703 C CA . ALA A 1 213 ? 11.277 5.016 -19.807 1.00 98.38 213 ALA A CA 1
ATOM 1704 C C . ALA A 1 213 ? 11.566 4.117 -18.592 1.00 98.38 213 ALA A C 1
ATO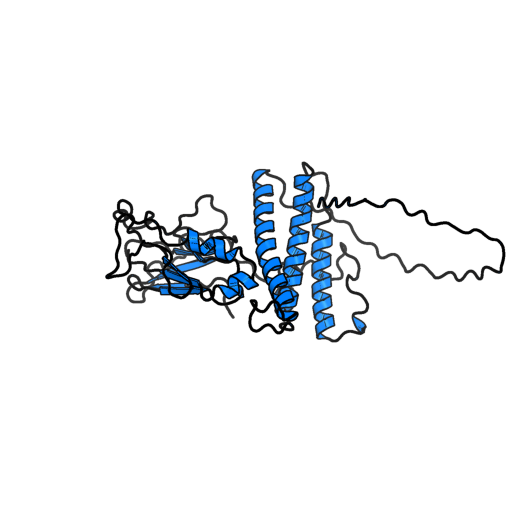M 1706 O O . ALA A 1 213 ? 12.547 4.315 -17.877 1.00 98.38 213 ALA A O 1
ATOM 1707 N N . MET A 1 214 ? 10.759 3.072 -18.397 1.00 98.50 214 MET A N 1
ATOM 1708 C CA . MET A 1 214 ? 10.967 2.025 -17.388 1.00 98.50 214 MET A CA 1
ATOM 1709 C C . MET A 1 214 ? 12.336 1.346 -17.525 1.00 98.50 214 MET A C 1
ATOM 1711 O O . MET A 1 214 ? 13.123 1.285 -16.577 1.00 98.50 214 MET A O 1
ATOM 1715 N N . ASN A 1 215 ? 12.658 0.876 -18.730 1.00 98.38 215 ASN A N 1
ATOM 1716 C CA . ASN A 1 215 ? 13.935 0.221 -18.988 1.00 98.38 215 ASN A CA 1
ATOM 1717 C C . ASN A 1 215 ? 15.115 1.189 -18.891 1.00 98.38 215 ASN A C 1
ATOM 1719 O O . ASN A 1 215 ? 16.189 0.779 -18.446 1.00 98.38 215 ASN A O 1
ATOM 1723 N N . CYS A 1 216 ? 14.922 2.460 -19.249 1.00 98.19 216 CYS A N 1
ATOM 1724 C CA . CYS A 1 216 ? 15.931 3.487 -19.036 1.00 98.19 216 CYS A CA 1
ATOM 1725 C C . CYS A 1 216 ? 16.190 3.722 -17.541 1.00 98.19 216 CYS A C 1
ATOM 1727 O O . CYS A 1 216 ? 17.341 3.667 -17.108 1.00 98.19 216 CYS A O 1
ATOM 1729 N N . HIS A 1 217 ? 15.132 3.871 -16.735 1.00 97.44 217 HIS A N 1
ATOM 1730 C CA . HIS A 1 217 ? 15.218 3.973 -15.274 1.00 97.44 217 HIS A CA 1
ATOM 1731 C C . HIS A 1 217 ? 15.953 2.772 -14.666 1.00 97.44 217 HIS A C 1
ATOM 1733 O O . HIS A 1 217 ? 16.879 2.938 -13.872 1.00 97.44 217 HIS A O 1
ATOM 1739 N N . MET A 1 218 ? 15.600 1.551 -15.082 1.00 97.12 218 MET A N 1
ATOM 1740 C CA . MET A 1 218 ? 16.288 0.334 -14.646 1.00 97.12 218 MET A CA 1
ATOM 1741 C C . MET A 1 218 ? 17.768 0.344 -15.028 1.00 97.12 218 MET A C 1
ATOM 1743 O O . MET A 1 218 ? 18.614 0.076 -14.182 1.00 97.12 218 MET A O 1
ATOM 1747 N N . MET A 1 219 ? 18.094 0.635 -16.290 1.00 95.69 219 MET A N 1
ATOM 1748 C CA . MET A 1 219 ? 19.472 0.625 -16.779 1.00 95.69 219 MET A CA 1
ATOM 1749 C C . MET A 1 219 ? 20.325 1.655 -16.042 1.00 95.69 219 MET A C 1
ATOM 1751 O O . MET A 1 219 ? 21.398 1.309 -15.547 1.00 95.69 219 MET A O 1
ATOM 1755 N N . ALA A 1 220 ? 19.843 2.891 -15.920 1.00 95.06 220 ALA A N 1
ATOM 1756 C CA . ALA A 1 220 ? 20.541 3.947 -15.201 1.00 95.06 220 ALA A CA 1
ATOM 1757 C C . ALA A 1 220 ? 20.711 3.600 -13.713 1.00 95.06 220 ALA A C 1
ATOM 1759 O O . ALA A 1 220 ? 21.818 3.694 -13.188 1.00 95.06 220 ALA A O 1
ATOM 1760 N N . GLY A 1 221 ? 19.652 3.121 -13.050 1.00 94.06 221 GLY A N 1
ATOM 1761 C CA . GLY A 1 221 ? 19.690 2.759 -11.630 1.00 94.06 221 GLY A CA 1
ATOM 1762 C C . GLY A 1 221 ? 20.552 1.530 -11.324 1.00 94.06 221 GLY A C 1
ATOM 1763 O O . GLY A 1 221 ? 21.252 1.499 -10.317 1.00 94.06 221 GLY A O 1
ATOM 1764 N N . MET A 1 222 ? 20.558 0.519 -12.198 1.00 94.38 222 MET A N 1
ATOM 1765 C CA . MET A 1 222 ? 21.401 -0.675 -12.045 1.00 94.38 222 MET A CA 1
ATOM 1766 C C . MET A 1 222 ? 22.863 -0.434 -12.429 1.00 94.38 222 MET A C 1
ATOM 1768 O O . MET A 1 222 ? 23.727 -1.262 -12.123 1.00 94.38 222 MET A O 1
ATOM 1772 N N . THR A 1 223 ? 23.168 0.678 -13.098 1.00 93.94 223 THR A N 1
ATOM 1773 C CA . THR A 1 223 ? 24.546 1.035 -13.428 1.00 93.94 223 THR A CA 1
ATOM 1774 C C . THR A 1 223 ? 25.193 1.666 -12.205 1.00 93.94 223 THR A C 1
ATOM 1776 O O . THR A 1 223 ? 25.152 2.875 -12.002 1.00 93.94 223 THR A O 1
ATOM 1779 N N . THR A 1 224 ? 25.794 0.826 -11.364 1.00 91.19 224 THR A N 1
ATOM 1780 C CA . THR A 1 224 ? 26.370 1.234 -10.080 1.00 91.19 224 THR A CA 1
ATOM 1781 C C . THR A 1 224 ? 27.894 1.138 -10.062 1.00 91.19 224 THR A C 1
ATOM 1783 O O . THR A 1 224 ? 28.523 0.349 -10.773 1.00 91.19 224 THR A O 1
ATOM 1786 N N . GLY A 1 225 ? 28.519 1.976 -9.242 1.00 84.56 225 GLY A N 1
ATOM 1787 C CA . GLY A 1 225 ? 29.930 1.884 -8.911 1.00 84.56 225 GLY A CA 1
ATOM 1788 C C . GLY A 1 225 ? 30.210 0.738 -7.938 1.00 84.56 225 GLY A C 1
ATOM 1789 O O . GLY A 1 225 ? 29.351 0.283 -7.197 1.00 84.56 225 GLY A O 1
ATOM 1790 N N . VAL A 1 226 ? 31.466 0.292 -7.903 1.00 84.12 226 VAL A N 1
ATOM 1791 C CA . VAL A 1 226 ? 31.959 -0.658 -6.883 1.00 84.12 226 VAL A CA 1
ATOM 1792 C C . VAL A 1 226 ? 32.672 0.044 -5.726 1.00 84.12 226 VAL A C 1
ATOM 1794 O O . VAL A 1 226 ? 33.195 -0.599 -4.825 1.00 84.12 226 VAL A O 1
ATOM 1797 N N . LYS A 1 227 ? 32.804 1.376 -5.790 1.00 72.94 227 LYS A N 1
ATOM 1798 C CA . LYS A 1 227 ? 33.624 2.134 -4.836 1.00 72.94 227 LYS A CA 1
ATOM 1799 C C . LYS A 1 227 ? 32.902 2.392 -3.522 1.00 72.94 227 LYS A C 1
ATOM 1801 O O . LYS A 1 227 ? 33.590 2.502 -2.508 1.00 72.94 227 LYS A O 1
ATOM 1806 N N . LYS A 1 228 ? 31.575 2.551 -3.541 1.00 71.06 228 LYS A N 1
ATOM 1807 C CA . LYS A 1 228 ? 30.795 2.740 -2.317 1.00 71.06 228 LYS A CA 1
ATOM 1808 C C . LYS A 1 228 ? 30.028 1.480 -1.920 1.00 71.06 228 LYS A C 1
ATOM 1810 O O . LYS A 1 228 ? 29.695 1.358 -0.745 1.00 71.06 228 LYS A O 1
ATOM 1815 N N . ALA A 1 229 ? 29.841 0.527 -2.835 1.00 68.31 229 ALA A N 1
ATOM 1816 C CA . ALA A 1 229 ? 29.492 -0.850 -2.510 1.00 68.31 229 ALA A CA 1
ATOM 1817 C C . ALA A 1 229 ? 30.575 -1.464 -1.600 1.00 68.31 229 ALA A C 1
ATOM 1819 O O . ALA A 1 229 ? 31.644 -1.872 -2.052 1.00 68.31 229 ALA A O 1
ATOM 1820 N N . LEU A 1 230 ? 30.322 -1.455 -0.288 1.00 74.38 230 LEU A N 1
ATOM 1821 C CA . LEU A 1 230 ? 31.273 -1.901 0.738 1.00 74.38 230 LEU A CA 1
ATOM 1822 C C . LEU A 1 230 ? 31.555 -3.414 0.672 1.00 74.38 230 LEU A C 1
ATOM 1824 O O . LEU A 1 230 ? 32.618 -3.850 1.116 1.00 74.38 230 LEU A O 1
ATOM 1828 N N . ASP A 1 231 ? 30.606 -4.188 0.139 1.00 85.62 231 ASP A N 1
ATOM 1829 C CA . ASP A 1 231 ? 30.647 -5.640 -0.046 1.00 85.62 231 ASP A CA 1
ATOM 1830 C C . ASP A 1 231 ? 29.679 -6.093 -1.167 1.00 85.62 231 ASP A C 1
ATOM 1832 O O . ASP A 1 231 ? 29.001 -5.280 -1.807 1.00 85.62 231 ASP A O 1
ATOM 1836 N N . GLU A 1 232 ? 29.622 -7.401 -1.433 1.00 91.81 232 GLU A N 1
ATOM 1837 C CA . GLU A 1 232 ? 28.763 -7.997 -2.461 1.00 91.81 232 GLU A CA 1
ATOM 1838 C C . GLU A 1 232 ? 27.266 -7.809 -2.177 1.00 91.81 232 GLU A C 1
ATOM 1840 O O . GLU A 1 232 ? 26.477 -7.687 -3.115 1.00 91.81 232 GLU A O 1
ATOM 1845 N N . ALA A 1 233 ? 26.864 -7.770 -0.902 1.00 91.25 233 ALA A N 1
ATOM 1846 C CA . ALA A 1 233 ? 25.468 -7.576 -0.519 1.00 91.25 233 ALA A CA 1
ATOM 1847 C C . ALA A 1 233 ? 25.020 -6.132 -0.782 1.00 91.25 233 ALA A C 1
ATOM 1849 O O . ALA A 1 233 ? 23.933 -5.913 -1.312 1.00 91.25 233 ALA A O 1
ATOM 1850 N N . ALA A 1 234 ? 25.879 -5.152 -0.490 1.00 89.00 234 ALA A N 1
ATOM 1851 C CA . ALA A 1 234 ? 25.664 -3.753 -0.841 1.00 89.00 234 ALA A CA 1
ATOM 1852 C C . ALA A 1 234 ? 25.529 -3.572 -2.360 1.00 89.00 234 ALA A C 1
ATOM 1854 O O . ALA A 1 234 ? 24.588 -2.926 -2.818 1.00 89.00 234 ALA A O 1
ATOM 1855 N N . LEU A 1 235 ? 26.426 -4.180 -3.148 1.00 90.94 235 LEU A N 1
ATOM 1856 C CA . LEU A 1 235 ? 26.344 -4.112 -4.611 1.00 90.94 235 LEU A CA 1
ATOM 1857 C C . LEU A 1 235 ? 25.038 -4.725 -5.135 1.00 90.94 235 LEU A C 1
ATOM 1859 O O . LEU A 1 235 ? 24.396 -4.140 -6.005 1.00 90.94 235 LEU A O 1
ATOM 1863 N N . PHE A 1 236 ? 24.636 -5.876 -4.585 1.00 93.75 236 PHE A N 1
ATOM 1864 C CA . PHE A 1 236 ? 23.378 -6.533 -4.931 1.00 93.75 236 PHE A CA 1
ATOM 1865 C C . PHE A 1 236 ? 22.176 -5.631 -4.648 1.00 93.75 236 PHE A C 1
ATOM 1867 O O . PHE A 1 236 ? 21.365 -5.415 -5.540 1.00 93.75 236 PHE A O 1
ATOM 1874 N N . VAL A 1 237 ? 22.075 -5.067 -3.441 1.00 93.38 237 VAL A N 1
ATOM 1875 C CA . VAL A 1 237 ? 20.937 -4.225 -3.039 1.00 93.38 237 VAL A CA 1
ATOM 1876 C C . VAL A 1 237 ? 20.839 -2.958 -3.892 1.00 93.38 237 VAL A C 1
ATOM 1878 O O . VAL A 1 237 ? 19.752 -2.642 -4.373 1.00 93.38 237 VAL A O 1
ATOM 1881 N N . HIS A 1 238 ? 21.963 -2.287 -4.173 1.00 91.62 238 HIS A N 1
ATOM 1882 C CA . HIS A 1 238 ? 21.968 -1.093 -5.028 1.00 91.62 238 HIS A CA 1
ATOM 1883 C C . HIS A 1 238 ? 21.474 -1.359 -6.455 1.00 91.62 238 HIS A C 1
ATOM 1885 O O . HIS A 1 238 ? 20.934 -0.454 -7.078 1.00 91.62 238 HIS A O 1
ATOM 1891 N N . GLN A 1 239 ? 21.632 -2.580 -6.971 1.00 94.31 239 GLN A N 1
ATOM 1892 C CA . GLN A 1 239 ? 21.122 -2.954 -8.294 1.00 94.31 239 GLN A CA 1
ATOM 1893 C C . GLN A 1 239 ? 19.721 -3.571 -8.229 1.00 94.31 239 GLN A C 1
ATOM 1895 O O . GLN A 1 239 ? 18.927 -3.413 -9.154 1.00 94.31 239 GLN A O 1
ATOM 1900 N N . MET A 1 240 ? 19.390 -4.272 -7.146 1.00 96.69 240 MET A N 1
ATOM 1901 C CA . MET A 1 240 ? 18.131 -5.002 -7.048 1.00 96.69 240 MET A CA 1
ATOM 1902 C C . MET A 1 240 ? 16.944 -4.092 -6.722 1.00 96.69 240 MET A C 1
ATOM 1904 O O . MET A 1 240 ? 15.848 -4.349 -7.212 1.00 96.69 240 MET A O 1
ATOM 1908 N N . ILE A 1 241 ? 17.154 -2.991 -5.991 1.00 96.00 241 ILE A N 1
ATOM 1909 C CA . ILE A 1 241 ? 16.115 -1.971 -5.772 1.00 96.00 241 ILE A CA 1
ATOM 1910 C C . ILE A 1 241 ? 15.590 -1.404 -7.108 1.00 96.00 241 ILE A C 1
ATOM 1912 O O . ILE A 1 241 ? 14.399 -1.575 -7.376 1.00 96.00 241 ILE A O 1
ATOM 1916 N N . PRO A 1 242 ? 16.418 -0.810 -7.996 1.00 96.31 242 PRO A N 1
ATOM 1917 C CA . PRO A 1 242 ? 15.929 -0.291 -9.276 1.00 96.31 242 PRO A CA 1
ATOM 1918 C C . PRO A 1 242 ? 15.420 -1.392 -10.216 1.00 96.31 242 PRO A C 1
ATOM 1920 O O . PRO A 1 242 ? 14.493 -1.154 -10.991 1.00 96.31 242 PRO A O 1
ATOM 1923 N N . HIS A 1 243 ? 15.958 -2.615 -10.125 1.00 98.25 243 HIS A N 1
ATOM 1924 C CA . HIS A 1 243 ? 15.408 -3.770 -10.839 1.00 98.25 243 HIS A CA 1
ATOM 1925 C C . HIS A 1 243 ? 13.971 -4.086 -10.394 1.00 98.25 243 HIS A C 1
ATOM 1927 O O . HIS A 1 243 ? 13.098 -4.321 -11.231 1.00 98.25 243 HIS A O 1
ATOM 1933 N N . HIS A 1 244 ? 13.707 -4.109 -9.085 1.00 98.62 244 HIS A N 1
ATOM 1934 C CA . HIS A 1 244 ? 12.370 -4.364 -8.544 1.00 98.62 244 HIS A CA 1
ATOM 1935 C C . HIS A 1 244 ? 11.409 -3.210 -8.841 1.00 98.62 244 HIS A C 1
ATOM 1937 O O . HIS A 1 244 ? 10.287 -3.450 -9.281 1.00 98.62 244 HIS A O 1
ATOM 1943 N N . GLN A 1 245 ? 11.858 -1.957 -8.713 1.00 98.12 245 GLN A N 1
ATOM 1944 C CA . GLN A 1 245 ? 11.061 -0.779 -9.080 1.00 98.12 245 GLN A CA 1
ATOM 1945 C C . GLN A 1 245 ? 10.614 -0.836 -10.547 1.00 98.12 245 GLN A C 1
ATOM 1947 O O . GLN A 1 245 ? 9.467 -0.518 -10.860 1.00 98.12 245 GLN A O 1
ATOM 1952 N N . ASN A 1 246 ? 11.485 -1.309 -11.446 1.00 98.44 246 ASN A N 1
ATOM 1953 C CA . ASN A 1 246 ? 11.132 -1.509 -12.846 1.00 98.44 246 ASN A CA 1
ATOM 1954 C C . ASN A 1 246 ? 10.047 -2.578 -13.038 1.00 98.44 246 ASN A C 1
ATOM 1956 O O . ASN A 1 246 ? 9.065 -2.341 -13.740 1.00 98.44 246 ASN A O 1
ATOM 1960 N N . ALA A 1 247 ? 10.187 -3.736 -12.384 1.00 98.75 247 ALA A N 1
ATOM 1961 C CA . ALA A 1 247 ? 9.189 -4.803 -12.452 1.00 98.75 247 ALA A CA 1
ATOM 1962 C C . ALA A 1 247 ? 7.822 -4.345 -11.912 1.00 98.75 247 ALA A C 1
ATOM 1964 O O . ALA A 1 247 ? 6.794 -4.601 -12.542 1.00 98.75 247 ALA A O 1
ATOM 1965 N N . VAL A 1 248 ? 7.812 -3.604 -10.799 1.00 98.69 248 VAL A N 1
ATOM 1966 C CA . VAL A 1 248 ? 6.607 -2.975 -10.236 1.00 98.69 248 VAL A CA 1
ATOM 1967 C C . VAL A 1 248 ? 5.982 -2.002 -11.239 1.00 98.69 248 VAL A C 1
ATOM 1969 O O . VAL A 1 248 ? 4.781 -2.081 -11.495 1.00 98.69 248 VAL A O 1
ATOM 1972 N N . ASN A 1 249 ? 6.768 -1.109 -11.847 1.00 98.56 249 ASN A N 1
ATOM 1973 C CA . ASN A 1 249 ? 6.256 -0.148 -12.827 1.00 98.56 249 ASN A CA 1
ATOM 1974 C C . ASN A 1 249 ? 5.701 -0.830 -14.088 1.00 98.56 249 ASN A C 1
ATOM 1976 O O . ASN A 1 249 ? 4.629 -0.442 -14.554 1.00 98.56 249 ASN A O 1
ATOM 1980 N N . MET A 1 250 ? 6.352 -1.882 -14.595 1.00 98.69 250 MET A N 1
ATOM 1981 C CA . MET A 1 250 ? 5.829 -2.675 -15.716 1.00 98.69 250 MET A CA 1
ATOM 1982 C C . MET A 1 250 ? 4.498 -3.341 -15.366 1.00 98.69 250 MET A C 1
ATOM 1984 O O . MET A 1 250 ? 3.559 -3.305 -16.166 1.00 98.69 250 MET A O 1
ATOM 1988 N N . ALA A 1 251 ? 4.393 -3.913 -14.164 1.00 98.69 251 ALA A N 1
ATOM 1989 C CA . ALA A 1 251 ? 3.167 -4.552 -13.713 1.00 98.69 251 ALA A CA 1
ATOM 1990 C C . ALA A 1 251 ? 2.017 -3.542 -13.571 1.00 98.69 251 ALA A C 1
ATOM 1992 O O . ALA A 1 251 ? 0.930 -3.758 -14.115 1.00 98.69 251 ALA A O 1
ATOM 1993 N N . LYS A 1 252 ? 2.273 -2.397 -12.924 1.00 98.19 252 LYS A N 1
ATOM 1994 C CA . LYS A 1 252 ? 1.293 -1.309 -12.785 1.00 98.19 252 LYS A CA 1
ATOM 1995 C C . LYS A 1 252 ? 0.854 -0.749 -14.137 1.00 98.19 252 LYS A C 1
ATOM 1997 O O . LYS A 1 252 ? -0.339 -0.523 -14.335 1.00 98.19 252 LYS A O 1
ATOM 2002 N N . ALA A 1 253 ? 1.780 -0.563 -15.077 1.00 98.25 253 ALA A N 1
ATOM 2003 C CA . ALA A 1 253 ? 1.447 -0.052 -16.401 1.00 98.25 253 ALA A CA 1
ATOM 2004 C C . ALA A 1 253 ? 0.548 -1.011 -17.181 1.00 98.25 253 ALA A C 1
ATOM 2006 O O . ALA A 1 253 ? -0.399 -0.564 -17.828 1.00 98.25 253 ALA A O 1
ATOM 2007 N N . LEU A 1 254 ? 0.780 -2.327 -17.091 1.00 98.38 254 LEU A N 1
ATOM 2008 C CA . LEU A 1 254 ? -0.112 -3.302 -17.718 1.00 98.38 254 LEU A CA 1
ATOM 2009 C C . LEU A 1 254 ? -1.503 -3.290 -17.065 1.00 98.38 254 LEU A C 1
ATOM 2011 O O . LEU A 1 254 ? -2.499 -3.210 -17.787 1.00 98.38 254 LEU A O 1
ATOM 2015 N N . LEU A 1 255 ? -1.583 -3.272 -15.728 1.00 97.50 255 LEU A N 1
ATOM 2016 C CA . LEU A 1 255 ? -2.854 -3.136 -14.997 1.00 97.50 255 LEU A CA 1
ATOM 2017 C C . LEU A 1 255 ? -3.616 -1.870 -15.424 1.00 97.50 255 LEU A C 1
ATOM 2019 O O . LEU A 1 255 ? -4.812 -1.921 -15.709 1.00 97.50 255 LEU A O 1
ATOM 2023 N N . LYS A 1 256 ? -2.912 -0.742 -15.574 1.00 96.31 256 LYS A N 1
ATOM 2024 C CA . LYS A 1 256 ? -3.480 0.547 -15.995 1.00 96.31 256 LYS A CA 1
ATOM 2025 C C . LYS A 1 256 ? -4.175 0.490 -17.358 1.00 96.31 256 LYS A C 1
ATOM 2027 O O . LYS A 1 256 ? -5.122 1.249 -17.587 1.00 96.31 256 LYS A O 1
ATOM 2032 N N . THR A 1 257 ? -3.748 -0.401 -18.255 1.00 96.12 257 THR A N 1
ATOM 2033 C CA . THR A 1 257 ? -4.374 -0.548 -19.578 1.00 96.12 257 THR A CA 1
ATOM 2034 C C . THR A 1 257 ? -5.806 -1.089 -19.517 1.00 96.12 257 THR A C 1
ATOM 2036 O O . THR A 1 257 ? -6.558 -0.897 -20.477 1.00 96.12 257 THR A O 1
ATOM 2039 N N . ASN A 1 258 ? -6.188 -1.761 -18.418 1.00 94.56 258 ASN A N 1
ATOM 2040 C CA . ASN A 1 258 ? -7.457 -2.483 -18.263 1.00 94.56 258 ASN A CA 1
ATOM 2041 C C . ASN A 1 258 ? -7.754 -3.445 -19.434 1.00 94.56 258 ASN A C 1
ATOM 2043 O O . ASN A 1 258 ? -8.903 -3.588 -19.859 1.00 94.56 258 ASN A O 1
ATOM 2047 N N . LYS A 1 259 ? -6.707 -4.047 -20.019 1.00 95.69 259 LYS A N 1
ATOM 2048 C CA . LYS A 1 259 ? -6.829 -4.995 -21.140 1.00 95.69 259 LYS A CA 1
ATOM 2049 C C . LYS A 1 259 ? -6.991 -6.446 -20.702 1.00 95.69 259 LYS A C 1
ATOM 2051 O O . LYS A 1 259 ? -7.429 -7.242 -21.522 1.00 95.69 259 LYS A O 1
ATOM 2056 N N . LEU A 1 260 ? -6.642 -6.768 -19.458 1.00 96.19 260 LEU A N 1
ATOM 2057 C CA . LEU A 1 260 ? -6.907 -8.079 -18.875 1.00 96.19 260 LEU A CA 1
ATOM 2058 C C . LEU A 1 260 ? -8.362 -8.137 -18.416 1.00 96.19 260 LEU A C 1
ATO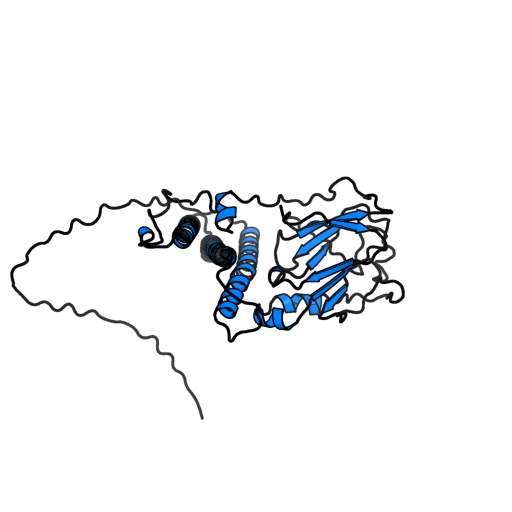M 2060 O O . LEU A 1 260 ? -8.869 -7.197 -17.798 1.00 96.19 260 LEU A O 1
ATOM 2064 N N . HIS A 1 261 ? -9.040 -9.228 -18.747 1.00 95.88 261 HIS A N 1
ATOM 2065 C CA . HIS A 1 261 ? -10.426 -9.460 -18.377 1.00 95.88 261 HIS A CA 1
ATOM 2066 C C . HIS A 1 261 ? -10.510 -10.556 -17.319 1.00 95.88 261 HIS A C 1
ATOM 2068 O O . HIS A 1 261 ? -10.711 -11.725 -17.636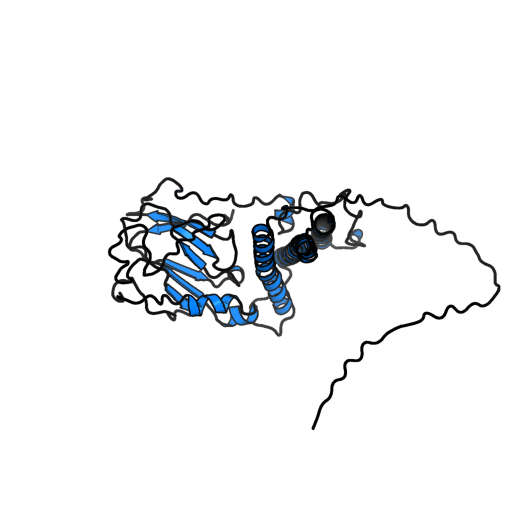 1.00 95.88 261 HIS A O 1
ATOM 2074 N N . CYS A 1 262 ? -10.397 -10.158 -16.052 1.00 95.81 262 CYS A N 1
ATOM 2075 C CA . CYS A 1 262 ? -10.589 -11.056 -14.922 1.00 95.81 262 CYS A CA 1
ATOM 2076 C C . CYS A 1 262 ? -11.711 -10.587 -13.989 1.00 95.81 262 CYS A C 1
ATOM 2078 O O . CYS A 1 262 ? -11.598 -9.559 -13.314 1.00 95.81 262 CYS A O 1
ATOM 2080 N N . GLU A 1 263 ? -12.787 -11.367 -13.900 1.00 94.19 263 GLU A N 1
ATOM 2081 C CA . GLU A 1 263 ? -13.878 -11.104 -12.952 1.00 94.19 263 GLU A CA 1
ATOM 2082 C C . GLU A 1 263 ? -13.512 -11.528 -11.521 1.00 94.19 263 GLU A C 1
ATOM 2084 O O . GLU A 1 263 ? -13.834 -10.814 -10.570 1.00 94.19 263 GLU A O 1
ATOM 2089 N N . ASP A 1 264 ? -12.789 -12.640 -11.375 1.00 94.94 264 ASP A N 1
ATOM 2090 C CA . ASP A 1 264 ? -12.456 -13.270 -10.097 1.00 94.94 264 ASP A CA 1
ATOM 2091 C C . ASP A 1 264 ? -11.030 -13.839 -10.139 1.00 94.94 264 ASP A C 1
ATOM 2093 O O . ASP A 1 264 ? -10.767 -14.801 -10.859 1.00 94.94 264 ASP A O 1
ATOM 2097 N N . LEU A 1 265 ? -10.114 -13.255 -9.357 1.00 96.00 265 LEU A N 1
ATOM 2098 C CA . LEU A 1 265 ? -8.707 -13.676 -9.305 1.00 96.00 265 LEU A CA 1
ATOM 2099 C C . LEU A 1 265 ? -8.528 -15.108 -8.777 1.00 96.00 265 LEU A C 1
ATOM 2101 O O . LEU A 1 265 ? -7.472 -15.694 -8.993 1.00 96.00 265 LEU A O 1
ATOM 2105 N N . SER A 1 266 ? -9.534 -15.691 -8.114 1.00 95.81 266 SER A N 1
ATOM 2106 C CA . SER A 1 266 ? -9.488 -17.099 -7.699 1.00 95.81 266 SER A CA 1
ATOM 2107 C C . SER A 1 266 ? -9.684 -18.086 -8.859 1.00 95.81 266 SER A C 1
ATOM 2109 O O . SER A 1 266 ? -9.464 -19.286 -8.692 1.00 95.81 266 SER A O 1
ATOM 2111 N N . ASN A 1 267 ? -10.070 -17.605 -10.047 1.00 95.75 267 ASN A N 1
ATOM 2112 C CA . ASN A 1 267 ? -10.214 -18.431 -11.239 1.00 95.75 267 ASN A CA 1
ATOM 2113 C C . ASN A 1 267 ? -8.861 -18.653 -11.937 1.00 95.75 267 ASN A C 1
ATOM 2115 O O . ASN A 1 267 ? -8.495 -17.950 -12.879 1.00 95.75 267 ASN A O 1
ATOM 2119 N N . GLU A 1 268 ? -8.133 -19.670 -11.484 1.00 93.44 268 GLU A N 1
ATOM 2120 C CA . GLU A 1 268 ? -6.816 -20.040 -12.022 1.00 93.44 268 GLU A CA 1
ATOM 2121 C C . GLU A 1 268 ? -6.868 -20.754 -13.390 1.00 93.44 268 GLU A C 1
ATOM 2123 O O . GLU A 1 268 ? -5.821 -21.028 -13.979 1.00 93.44 268 GLU A O 1
ATOM 2128 N N . ASP A 1 269 ? -8.062 -21.038 -13.923 1.00 95.94 269 ASP A N 1
ATOM 2129 C CA . ASP A 1 269 ? -8.231 -21.615 -15.263 1.00 95.94 269 ASP A CA 1
ATOM 2130 C C . ASP A 1 269 ? -8.246 -20.535 -16.368 1.00 95.94 269 ASP A C 1
ATOM 2132 O O . ASP A 1 269 ? -7.999 -20.844 -17.538 1.00 95.94 269 ASP A O 1
ATOM 2136 N N . GLU A 1 270 ? -8.510 -19.269 -16.016 1.00 96.94 270 GLU A N 1
ATOM 2137 C CA . GLU A 1 270 ? -8.571 -18.148 -16.961 1.00 96.94 270 GLU A CA 1
ATOM 2138 C C . GLU A 1 270 ? -7.203 -17.454 -17.101 1.00 96.94 270 GLU A C 1
ATOM 2140 O O . GLU A 1 270 ? -6.700 -16.875 -16.132 1.00 96.94 270 GLU A O 1
ATOM 2145 N N . PRO A 1 271 ? -6.587 -17.437 -18.301 1.00 97.50 271 PRO A N 1
ATOM 2146 C CA . PRO A 1 271 ? -5.238 -16.895 -18.489 1.00 97.50 271 PRO A CA 1
ATOM 2147 C C . PRO A 1 271 ? -5.079 -15.431 -18.064 1.00 97.50 271 PRO A C 1
ATOM 2149 O O . PRO A 1 271 ? -4.044 -15.066 -17.506 1.00 97.50 271 PRO A O 1
ATOM 2152 N N . ASP A 1 272 ? -6.101 -14.605 -18.299 1.00 97.94 272 ASP A N 1
ATOM 2153 C CA . ASP A 1 272 ? -6.097 -13.197 -17.900 1.00 97.94 272 ASP A CA 1
ATOM 2154 C C . ASP A 1 272 ? -6.118 -13.050 -16.372 1.00 97.94 272 ASP A C 1
ATOM 2156 O O . ASP A 1 272 ? -5.415 -12.194 -15.844 1.00 97.94 272 ASP A O 1
ATOM 2160 N N . CYS A 1 273 ? -6.845 -13.915 -15.652 1.00 97.50 273 CYS A N 1
ATOM 2161 C CA . CYS A 1 273 ? -6.856 -13.939 -14.186 1.00 97.50 273 CYS A CA 1
ATOM 2162 C C . CYS A 1 273 ? -5.530 -14.413 -13.595 1.00 97.50 273 CYS A C 1
ATOM 2164 O O . CYS A 1 273 ? -5.056 -13.849 -12.605 1.00 97.50 273 CYS A O 1
ATOM 2166 N N . VAL A 1 274 ? -4.900 -15.411 -14.220 1.00 97.62 274 VAL A N 1
ATOM 2167 C CA . VAL A 1 274 ? -3.560 -15.870 -13.834 1.00 97.62 274 VAL A CA 1
ATOM 2168 C C . VAL A 1 274 ? -2.543 -14.749 -14.026 1.00 97.62 274 VAL A C 1
ATOM 2170 O O . VAL A 1 274 ? -1.753 -14.471 -13.123 1.00 97.62 274 VAL A O 1
ATOM 2173 N N . LEU A 1 275 ? -2.571 -14.070 -15.177 1.00 98.25 275 LEU A N 1
ATOM 2174 C CA . LEU A 1 275 ? -1.663 -12.959 -15.435 1.00 98.25 275 LEU A CA 1
ATOM 2175 C C . LEU A 1 275 ? -1.935 -11.790 -14.487 1.00 98.25 275 LEU A C 1
ATOM 2177 O O . LEU A 1 275 ? -0.993 -11.283 -13.891 1.00 98.25 275 LEU A O 1
ATOM 2181 N N . GLU A 1 276 ? -3.190 -11.392 -14.286 1.00 97.81 276 GLU A N 1
ATOM 2182 C CA . GLU A 1 276 ? -3.534 -10.299 -13.372 1.00 97.81 276 GLU A CA 1
ATOM 2183 C C . GLU A 1 276 ? -3.119 -10.603 -11.924 1.00 97.81 276 GLU A C 1
ATOM 2185 O O . GLU A 1 276 ? -2.559 -9.731 -11.258 1.00 97.81 276 GLU A O 1
ATOM 2190 N N . SER A 1 277 ? -3.278 -11.851 -11.468 1.00 97.56 277 SER A N 1
ATOM 2191 C CA . SER A 1 277 ? -2.747 -12.309 -10.177 1.00 97.56 277 SER A CA 1
ATOM 2192 C C . SER A 1 277 ? -1.232 -12.110 -10.094 1.00 97.56 277 SER A C 1
ATOM 2194 O O . SER A 1 277 ? -0.744 -11.509 -9.141 1.00 97.56 277 SER A O 1
ATOM 2196 N N . ILE A 1 278 ? -0.476 -12.522 -11.117 1.00 98.19 278 ILE A N 1
ATOM 2197 C CA . ILE A 1 278 ? 0.979 -12.299 -11.166 1.00 98.19 278 ILE A CA 1
ATOM 2198 C C . ILE A 1 278 ? 1.316 -10.803 -11.076 1.00 98.19 278 ILE A C 1
ATOM 2200 O O . ILE A 1 278 ? 2.277 -10.439 -10.403 1.00 98.19 278 ILE A O 1
ATOM 2204 N N . LEU A 1 279 ? 0.542 -9.921 -11.718 1.00 98.56 279 LEU A N 1
ATOM 2205 C CA . LEU A 1 279 ? 0.795 -8.477 -11.659 1.00 98.56 279 LEU A CA 1
ATOM 2206 C C . LEU A 1 279 ? 0.586 -7.917 -10.247 1.00 98.56 279 LEU A C 1
ATOM 2208 O O . LEU A 1 279 ? 1.448 -7.180 -9.774 1.00 98.56 279 LEU A O 1
ATOM 2212 N N . PHE A 1 280 ? -0.502 -8.279 -9.561 1.00 98.12 280 PHE A N 1
ATOM 2213 C CA . PHE A 1 280 ? -0.723 -7.865 -8.168 1.00 98.12 280 PHE A CA 1
ATOM 2214 C C . PHE A 1 280 ? 0.354 -8.406 -7.223 1.00 98.12 280 PHE A C 1
ATOM 2216 O O . PHE A 1 280 ? 0.832 -7.674 -6.357 1.00 98.12 280 PHE A O 1
ATOM 2223 N N . ASP A 1 281 ? 0.780 -9.654 -7.420 1.00 98.25 281 ASP A N 1
ATOM 2224 C CA . ASP A 1 281 ? 1.863 -10.261 -6.646 1.00 98.25 281 ASP A CA 1
ATOM 2225 C C . ASP A 1 281 ? 3.200 -9.539 -6.866 1.00 98.25 281 ASP A C 1
ATOM 2227 O O . ASP A 1 281 ? 3.863 -9.152 -5.906 1.00 98.25 281 ASP A O 1
ATOM 2231 N N . ILE A 1 282 ? 3.556 -9.234 -8.121 1.00 98.69 282 ILE A N 1
ATOM 2232 C CA . ILE A 1 282 ? 4.750 -8.439 -8.444 1.00 98.69 282 ILE A CA 1
ATOM 2233 C C . ILE A 1 282 ? 4.689 -7.074 -7.760 1.00 98.69 282 ILE A C 1
ATOM 2235 O O . ILE A 1 282 ? 5.658 -6.687 -7.108 1.00 98.69 282 ILE A O 1
ATOM 2239 N N . VAL A 1 283 ? 3.574 -6.347 -7.894 1.00 98.25 283 VAL A N 1
ATOM 2240 C CA . VAL A 1 283 ? 3.436 -5.008 -7.306 1.00 98.25 283 VAL A CA 1
ATOM 2241 C C . VAL A 1 283 ? 3.623 -5.066 -5.796 1.00 98.25 283 VAL A C 1
ATOM 2243 O O . VAL A 1 283 ? 4.409 -4.296 -5.248 1.00 98.25 283 VAL A O 1
ATOM 2246 N N . ASN A 1 284 ? 2.948 -5.982 -5.114 1.00 97.75 284 ASN A N 1
ATOM 2247 C CA . ASN A 1 284 ? 2.928 -5.978 -3.660 1.00 97.75 284 ASN A CA 1
ATOM 2248 C C . ASN A 1 284 ? 4.175 -6.619 -3.056 1.00 97.75 284 ASN A C 1
ATOM 2250 O O . ASN A 1 284 ? 4.836 -6.015 -2.207 1.00 97.75 284 ASN A O 1
ATOM 2254 N N . THR A 1 285 ? 4.559 -7.806 -3.510 1.00 97.75 285 THR A N 1
ATOM 2255 C CA . THR A 1 285 ? 5.700 -8.519 -2.938 1.00 97.75 285 THR A CA 1
ATOM 2256 C C . THR A 1 285 ? 7.016 -7.818 -3.254 1.00 97.75 285 THR A C 1
ATOM 2258 O O . THR A 1 285 ? 7.863 -7.721 -2.365 1.00 97.75 285 THR A O 1
ATOM 2261 N N . GLN A 1 286 ? 7.200 -7.267 -4.462 1.00 98.38 286 GLN A N 1
ATOM 2262 C CA . GLN A 1 286 ? 8.452 -6.569 -4.769 1.00 98.38 286 GLN A CA 1
ATOM 2263 C C . GLN A 1 286 ? 8.555 -5.203 -4.084 1.00 98.38 286 GLN A C 1
ATOM 2265 O O . GLN A 1 286 ? 9.657 -4.838 -3.686 1.00 98.38 286 GLN A O 1
ATOM 2270 N N . ASN A 1 287 ? 7.449 -4.483 -3.845 1.00 97.38 287 ASN A N 1
ATOM 2271 C CA . ASN A 1 287 ? 7.487 -3.274 -3.008 1.00 97.38 287 ASN A CA 1
ATOM 2272 C C . ASN A 1 287 ? 7.877 -3.585 -1.554 1.00 97.38 287 ASN A C 1
ATOM 2274 O O . ASN A 1 287 ? 8.705 -2.877 -0.986 1.00 97.38 287 ASN A O 1
ATOM 2278 N N . MET A 1 288 ? 7.365 -4.677 -0.974 1.00 96.06 288 MET A N 1
ATOM 2279 C CA . MET A 1 288 ? 7.811 -5.129 0.353 1.00 96.06 288 MET A CA 1
ATOM 2280 C C . MET A 1 288 ? 9.305 -5.492 0.340 1.00 96.06 288 MET A C 1
ATOM 2282 O O . MET A 1 288 ? 10.059 -5.072 1.213 1.00 96.06 288 MET A O 1
ATOM 2286 N N . GLN A 1 289 ? 9.775 -6.209 -0.684 1.00 97.56 289 GLN A N 1
ATOM 2287 C CA . GLN A 1 289 ? 11.198 -6.544 -0.816 1.00 97.56 289 GLN A CA 1
ATOM 2288 C C . GLN A 1 289 ? 12.081 -5.298 -0.977 1.00 97.56 289 GLN A C 1
ATOM 2290 O O . GLN A 1 289 ? 13.184 -5.274 -0.435 1.00 97.56 289 GLN A O 1
ATOM 2295 N N . ILE A 1 290 ? 11.611 -4.260 -1.678 1.00 96.56 290 ILE A N 1
ATOM 2296 C CA . ILE A 1 290 ? 12.295 -2.962 -1.768 1.00 96.56 290 ILE A CA 1
ATOM 2297 C C . ILE A 1 290 ? 12.454 -2.338 -0.377 1.00 96.56 290 ILE A C 1
ATOM 2299 O O . ILE A 1 290 ? 13.560 -1.925 -0.038 1.00 96.56 290 ILE A O 1
ATOM 2303 N N . GLN A 1 291 ? 11.402 -2.328 0.446 1.00 94.00 291 GLN A N 1
ATOM 2304 C CA . GLN A 1 291 ? 11.460 -1.800 1.817 1.00 94.00 291 GLN A CA 1
ATOM 2305 C C . GLN A 1 291 ? 12.456 -2.582 2.682 1.00 94.00 291 GLN A C 1
ATOM 2307 O O . GLN A 1 291 ? 13.360 -1.991 3.263 1.00 94.00 291 GLN A O 1
ATOM 2312 N N . VAL A 1 292 ? 12.422 -3.917 2.633 1.00 94.62 292 VAL A N 1
ATOM 2313 C CA . VAL A 1 292 ? 13.412 -4.768 3.325 1.00 94.62 292 VAL A CA 1
ATOM 2314 C C . VAL A 1 292 ? 14.847 -4.487 2.849 1.00 94.62 292 VAL A C 1
ATOM 2316 O O . VAL A 1 292 ? 15.802 -4.529 3.631 1.00 94.62 292 VAL A O 1
ATOM 2319 N N . MET A 1 293 ? 15.035 -4.197 1.561 1.00 95.00 293 MET A N 1
ATOM 2320 C CA . MET A 1 293 ? 16.336 -3.812 1.014 1.00 95.00 293 MET A CA 1
ATOM 2321 C C . MET A 1 293 ? 16.781 -2.418 1.484 1.00 95.00 293 MET A C 1
ATOM 2323 O O . MET A 1 293 ? 17.970 -2.230 1.760 1.00 95.00 293 MET A O 1
ATOM 2327 N N . TYR A 1 294 ? 15.859 -1.464 1.634 1.00 92.19 294 TYR A N 1
ATOM 2328 C CA . TYR A 1 294 ? 16.138 -0.163 2.244 1.00 92.19 294 TYR A CA 1
ATOM 2329 C C . TYR A 1 294 ? 16.477 -0.279 3.738 1.00 92.19 294 TYR A C 1
ATOM 2331 O O . TYR A 1 294 ? 17.439 0.348 4.186 1.00 92.19 294 TYR A O 1
ATOM 2339 N N . ASP A 1 295 ? 15.820 -1.163 4.487 1.00 90.25 295 ASP A N 1
ATOM 2340 C CA . ASP A 1 295 ? 16.173 -1.454 5.883 1.00 90.25 295 ASP A CA 1
ATOM 2341 C C . ASP A 1 295 ? 17.574 -2.051 6.005 1.00 90.25 295 ASP A C 1
ATOM 2343 O O . ASP A 1 295 ? 18.384 -1.652 6.853 1.00 90.25 295 ASP A O 1
ATOM 2347 N N . PHE A 1 296 ? 17.901 -3.001 5.123 1.00 90.00 296 PHE A N 1
ATOM 2348 C CA . PHE A 1 296 ? 19.250 -3.547 5.042 1.00 90.00 296 PHE A CA 1
ATOM 2349 C C . PHE A 1 296 ? 20.262 -2.425 4.796 1.00 90.00 296 PHE A C 1
ATOM 2351 O O . PHE A 1 296 ? 21.272 -2.332 5.504 1.00 90.00 296 PHE A O 1
ATOM 2358 N N . TRP A 1 297 ? 19.965 -1.549 3.837 1.00 85.88 297 TRP A N 1
ATOM 2359 C CA . TRP A 1 297 ? 20.785 -0.397 3.506 1.00 85.88 297 TRP A CA 1
ATOM 2360 C C . TRP A 1 297 ? 20.998 0.535 4.719 1.00 85.88 297 TRP A C 1
ATOM 2362 O O . TRP A 1 297 ? 22.153 0.822 5.076 1.00 85.88 297 TRP A O 1
ATOM 2372 N N . ALA A 1 298 ? 19.925 0.928 5.408 1.00 86.75 298 ALA A N 1
ATOM 2373 C CA . ALA A 1 298 ? 19.961 1.784 6.593 1.00 86.75 298 ALA A CA 1
ATOM 2374 C C . ALA A 1 298 ? 20.758 1.147 7.745 1.00 86.75 298 ALA A C 1
ATOM 2376 O O . ALA A 1 298 ? 21.639 1.789 8.330 1.00 86.75 298 ALA A O 1
ATOM 2377 N N . SER A 1 299 ? 20.549 -0.148 8.014 1.00 88.00 299 SER A N 1
ATOM 2378 C CA . SER A 1 299 ? 21.252 -0.889 9.076 1.00 88.00 299 SER A CA 1
ATOM 2379 C C . SER A 1 299 ? 22.774 -0.930 8.878 1.00 88.00 299 SER A C 1
ATOM 2381 O O . SER A 1 299 ? 23.546 -0.990 9.843 1.00 88.00 299 SER A O 1
ATOM 2383 N N . LYS A 1 300 ? 23.221 -0.872 7.619 1.00 85.50 300 LYS A N 1
ATOM 2384 C CA . LYS A 1 300 ? 24.633 -0.884 7.221 1.00 85.50 300 LYS A CA 1
ATOM 2385 C C . LYS A 1 300 ? 25.218 0.509 7.007 1.00 85.50 300 LYS A C 1
ATOM 2387 O O . LYS A 1 300 ? 26.435 0.616 6.858 1.00 85.50 300 LYS A O 1
ATOM 2392 N N . ARG A 1 301 ? 24.393 1.563 7.039 1.00 84.12 301 ARG A N 1
ATOM 2393 C CA . ARG A 1 301 ? 24.794 2.955 6.766 1.00 84.12 301 ARG A CA 1
ATOM 2394 C C . ARG A 1 301 ? 25.518 3.099 5.422 1.00 84.12 301 ARG A C 1
ATOM 2396 O O . ARG A 1 301 ? 26.517 3.818 5.335 1.00 84.12 301 ARG A O 1
ATOM 2403 N N . LEU A 1 302 ? 25.067 2.379 4.391 1.00 80.19 302 LEU A N 1
ATOM 2404 C CA . LEU A 1 302 ? 25.608 2.587 3.039 1.00 80.19 302 LEU A CA 1
ATOM 2405 C C . LEU A 1 302 ? 25.135 3.973 2.534 1.00 80.19 302 LEU A C 1
ATOM 2407 O O . LEU A 1 302 ? 24.295 4.606 3.181 1.00 80.19 302 LEU A O 1
ATOM 2411 N N . PRO A 1 303 ? 25.636 4.504 1.414 1.00 79.38 303 PRO A N 1
ATOM 2412 C CA . PRO A 1 303 ? 25.005 5.659 0.773 1.00 79.38 303 PRO A CA 1
ATOM 2413 C C . PRO A 1 303 ? 23.725 5.251 0.034 1.00 79.38 303 PRO A C 1
ATOM 2415 O O . PRO A 1 303 ? 23.654 4.142 -0.463 1.00 79.38 303 PRO A O 1
ATOM 2418 N N . GLU A 1 304 ? 22.759 6.158 -0.100 1.00 72.62 304 GLU A N 1
ATOM 2419 C CA . GLU A 1 304 ? 21.467 5.913 -0.784 1.00 72.62 304 GLU A CA 1
ATOM 2420 C C . GLU A 1 304 ? 21.606 5.506 -2.233 1.00 72.62 304 GLU A C 1
ATOM 2422 O O . GLU A 1 304 ? 20.892 4.641 -2.733 1.00 72.62 304 GLU A O 1
ATOM 2427 N N . GLN A 1 305 ? 22.584 6.110 -2.894 1.00 72.44 305 GLN A N 1
ATOM 2428 C CA . GLN A 1 305 ? 22.855 5.878 -4.293 1.00 72.44 305 GLN A CA 1
ATOM 2429 C C . GLN A 1 305 ? 24.346 5.624 -4.490 1.00 72.44 305 GLN A C 1
ATOM 2431 O O . GLN A 1 305 ? 25.216 6.384 -4.027 1.00 72.44 305 GLN A O 1
ATOM 2436 N N . ASP A 1 306 ? 24.636 4.577 -5.255 1.00 80.12 306 ASP A N 1
ATOM 2437 C CA . ASP A 1 306 ? 25.961 4.321 -5.813 1.00 80.12 306 ASP A CA 1
ATOM 2438 C C . ASP A 1 306 ? 25.935 4.335 -7.345 1.00 80.12 306 ASP A C 1
ATOM 2440 O O . ASP A 1 306 ? 26.686 3.609 -7.986 1.00 80.12 306 ASP A O 1
ATOM 2444 N N . ASN A 1 307 ? 25.062 5.156 -7.938 1.00 83.50 307 ASN A N 1
ATOM 2445 C CA . ASN A 1 307 ? 24.915 5.271 -9.388 1.00 83.50 307 ASN A CA 1
ATOM 2446 C C . ASN A 1 307 ? 26.234 5.703 -10.048 1.00 83.50 307 ASN A C 1
ATOM 2448 O O . ASN A 1 307 ? 27.018 6.494 -9.508 1.00 83.50 307 ASN A O 1
ATOM 2452 N N . CYS A 1 308 ? 26.467 5.169 -11.239 1.00 87.00 308 CYS A N 1
ATOM 2453 C CA . CYS A 1 308 ? 27.611 5.433 -12.088 1.00 87.00 308 CYS A CA 1
ATOM 2454 C C . CYS A 1 308 ? 27.099 5.814 -13.477 1.00 87.00 308 CYS A C 1
ATOM 2456 O O . CYS A 1 308 ? 26.708 4.949 -14.252 1.00 87.00 308 CYS A O 1
ATOM 2458 N N . ASP A 1 309 ? 27.152 7.098 -13.817 1.00 88.69 309 ASP A N 1
ATOM 2459 C CA . ASP A 1 309 ? 26.674 7.574 -15.115 1.00 88.69 309 ASP A CA 1
ATOM 2460 C C . ASP A 1 309 ? 27.545 7.026 -16.255 1.00 88.69 309 ASP A C 1
ATOM 2462 O O . ASP A 1 309 ? 28.712 7.406 -16.416 1.00 88.69 309 ASP A O 1
ATOM 2466 N N . VAL A 1 310 ? 26.972 6.125 -17.054 1.00 87.94 310 VAL A N 1
ATOM 2467 C CA . VAL A 1 310 ? 27.588 5.582 -18.267 1.00 87.94 310 VAL A CA 1
ATOM 2468 C C . VAL A 1 310 ? 26.805 6.089 -19.468 1.00 87.94 310 VAL A C 1
ATOM 2470 O O . VAL A 1 310 ? 25.654 5.727 -19.677 1.00 87.94 310 VAL A O 1
ATOM 2473 N N . TYR A 1 311 ? 27.452 6.939 -20.259 1.00 88.50 311 TYR A N 1
ATOM 2474 C CA . TYR A 1 311 ? 26.857 7.544 -21.444 1.00 88.50 311 TYR A CA 1
ATOM 2475 C C . TYR A 1 311 ? 26.849 6.546 -22.603 1.00 88.50 311 TYR A C 1
ATOM 2477 O O . TYR A 1 311 ? 27.889 5.967 -22.933 1.00 88.50 311 TYR A O 1
ATOM 2485 N N . VAL A 1 312 ? 25.685 6.351 -23.224 1.00 85.31 312 VAL A N 1
ATOM 2486 C CA . VAL A 1 312 ? 25.523 5.422 -24.348 1.00 85.31 312 VAL A CA 1
ATOM 2487 C C . VAL A 1 312 ? 25.774 6.167 -25.657 1.00 85.31 312 VAL A C 1
ATOM 2489 O O . VAL A 1 312 ? 25.020 7.057 -26.039 1.00 85.31 312 VAL A O 1
ATOM 2492 N N . GLU A 1 313 ? 26.842 5.799 -26.368 1.00 78.00 313 GLU A N 1
ATOM 2493 C CA . GLU A 1 313 ? 27.090 6.288 -27.727 1.00 78.00 313 GLU A CA 1
ATOM 2494 C C . GLU A 1 313 ? 26.408 5.377 -28.754 1.00 78.00 313 GLU A C 1
ATOM 2496 O O . GLU A 1 313 ? 26.675 4.174 -28.832 1.00 78.00 313 GLU A O 1
ATOM 2501 N N . THR A 1 314 ? 25.558 5.955 -29.597 1.00 65.00 314 THR A N 1
ATOM 2502 C CA . THR A 1 314 ? 25.000 5.278 -30.769 1.00 65.00 314 THR A CA 1
ATOM 2503 C C . THR A 1 314 ? 26.067 5.194 -31.851 1.00 65.00 314 THR A C 1
ATOM 2505 O O . THR A 1 314 ? 26.399 6.188 -32.505 1.00 65.00 314 THR A O 1
ATOM 2508 N N . LEU A 1 315 ? 26.633 4.004 -32.044 1.00 65.88 315 LEU A N 1
ATOM 2509 C CA . LEU A 1 315 ? 27.532 3.771 -33.167 1.00 65.88 315 LEU A CA 1
ATOM 2510 C C . LEU A 1 315 ? 26.729 3.814 -34.479 1.00 65.88 315 LEU A C 1
ATOM 2512 O O . LEU A 1 315 ? 25.641 3.239 -34.536 1.00 65.88 315 LEU A O 1
ATOM 2516 N N . PRO A 1 316 ? 27.248 4.459 -35.542 1.00 58.16 316 PRO A N 1
ATOM 2517 C CA . PRO A 1 316 ? 26.609 4.408 -36.850 1.00 58.16 316 PRO A CA 1
ATOM 2518 C C . PRO A 1 316 ? 26.484 2.951 -37.301 1.00 58.16 316 PRO A C 1
ATOM 2520 O O . PRO A 1 316 ? 27.397 2.154 -37.061 1.00 58.16 316 PRO A O 1
ATOM 2523 N N . GLU A 1 317 ? 25.366 2.610 -37.952 1.00 60.50 317 GLU A N 1
ATOM 2524 C CA . GLU A 1 317 ? 25.146 1.249 -38.440 1.00 60.50 317 GLU A CA 1
ATOM 2525 C C . GLU A 1 317 ? 26.369 0.757 -39.225 1.00 60.50 317 GLU A C 1
ATOM 2527 O O . GLU A 1 317 ? 26.923 1.514 -40.038 1.00 60.50 317 GLU A O 1
ATOM 2532 N N . PRO A 1 318 ? 26.818 -0.493 -39.003 1.00 57.44 318 PRO A N 1
ATOM 2533 C CA . PRO A 1 318 ? 27.932 -1.032 -39.756 1.00 57.44 318 PRO A CA 1
ATOM 2534 C C . PRO A 1 318 ? 27.574 -0.970 -41.238 1.00 57.44 318 PRO A C 1
ATOM 2536 O O . PRO A 1 318 ? 26.647 -1.635 -41.698 1.00 57.44 318 PRO A O 1
ATOM 2539 N N . SER A 1 319 ? 28.312 -0.152 -41.993 1.00 50.28 319 SER A N 1
ATOM 2540 C CA . SER A 1 319 ? 28.174 -0.085 -43.441 1.00 50.28 319 SER A CA 1
ATOM 2541 C C . SER A 1 319 ? 28.312 -1.503 -43.982 1.00 50.28 319 SER A C 1
ATOM 2543 O O . SER A 1 319 ? 29.378 -2.109 -43.838 1.00 50.28 319 SER A O 1
ATOM 2545 N N . VAL A 1 320 ? 27.240 -2.043 -44.564 1.00 50.47 320 VAL A N 1
ATOM 2546 C CA . VAL A 1 320 ? 27.252 -3.363 -45.192 1.00 50.47 320 VAL A CA 1
ATOM 2547 C C . VAL A 1 320 ? 28.223 -3.302 -46.371 1.00 50.47 320 VAL A C 1
ATOM 2549 O O . VAL A 1 320 ? 27.860 -2.930 -47.486 1.00 50.47 320 VAL A O 1
ATOM 2552 N N . PHE A 1 321 ? 29.488 -3.642 -46.130 1.00 43.22 321 PHE A N 1
ATOM 2553 C CA . PHE A 1 321 ? 30.430 -3.939 -47.195 1.00 43.22 321 PHE A CA 1
ATOM 2554 C C . PHE A 1 321 ? 30.036 -5.299 -47.766 1.00 43.22 321 PHE A C 1
ATOM 2556 O O . PHE A 1 321 ? 30.422 -6.350 -47.260 1.00 43.22 321 PHE A O 1
ATOM 2563 N N . PHE A 1 322 ? 29.243 -5.280 -48.839 1.00 43.69 322 PHE A N 1
ATOM 2564 C CA . PHE A 1 322 ? 29.175 -6.403 -49.765 1.00 43.69 322 PHE A CA 1
ATOM 2565 C C . PHE A 1 322 ? 30.543 -6.539 -50.447 1.00 43.69 322 PHE A C 1
ATOM 2567 O O . PHE A 1 322 ? 30.754 -6.048 -51.555 1.00 43.69 322 PHE A O 1
ATOM 2574 N N . GLU A 1 323 ? 31.495 -7.208 -49.799 1.00 40.94 323 GL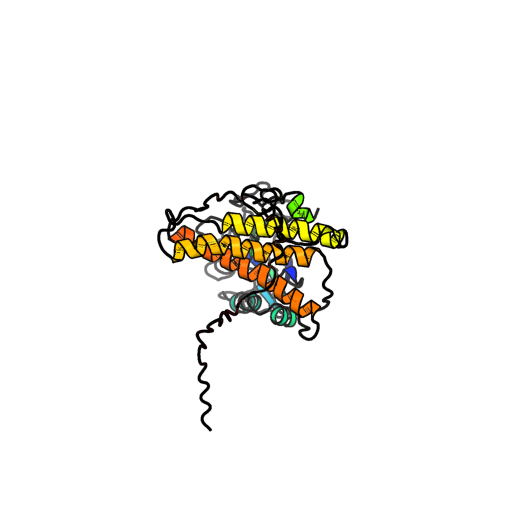U A N 1
ATOM 2575 C CA . GLU A 1 323 ? 32.584 -7.830 -50.542 1.00 40.94 323 GLU A CA 1
ATOM 2576 C C . GLU A 1 323 ? 32.016 -9.069 -51.229 1.00 40.94 323 GLU A C 1
ATOM 2578 O O . GLU A 1 323 ? 31.704 -10.084 -50.605 1.00 40.94 323 GLU A O 1
ATOM 2583 N N . SER A 1 324 ? 31.861 -8.983 -52.550 1.00 44.59 324 SER A N 1
ATOM 2584 C CA . SER A 1 324 ? 31.664 -10.156 -53.389 1.00 44.59 324 SER A CA 1
ATOM 2585 C C . SER A 1 324 ? 32.927 -11.021 -53.324 1.00 44.59 324 SER A C 1
ATOM 2587 O O . SER A 1 324 ? 33.819 -10.908 -54.166 1.00 44.59 324 SER A O 1
ATOM 2589 N N . ALA A 1 325 ? 33.031 -11.876 -52.311 1.00 37.62 325 ALA A N 1
ATOM 2590 C CA . ALA A 1 325 ? 34.082 -12.875 -52.239 1.00 37.62 325 ALA A CA 1
ATOM 2591 C C . ALA A 1 325 ? 33.756 -14.000 -53.229 1.00 37.62 325 ALA A C 1
ATOM 2593 O O . ALA A 1 325 ? 32.986 -14.924 -52.960 1.00 37.62 325 ALA A O 1
ATOM 2594 N N . THR A 1 326 ? 34.343 -13.903 -54.418 1.00 39.47 326 THR A N 1
ATOM 2595 C CA . THR A 1 326 ? 34.463 -15.019 -55.351 1.00 39.47 326 THR A CA 1
ATOM 2596 C C . THR A 1 326 ? 35.218 -16.170 -54.686 1.00 39.47 326 THR A C 1
ATOM 2598 O O . THR A 1 326 ? 36.368 -16.010 -54.295 1.00 39.47 326 THR A O 1
ATOM 2601 N N . SER A 1 327 ? 34.540 -17.315 -54.587 1.00 40.69 327 SER A N 1
ATOM 2602 C CA . SER A 1 327 ? 35.043 -18.693 -54.482 1.00 40.69 327 SER A CA 1
ATOM 2603 C C . SER A 1 327 ? 36.501 -18.919 -54.045 1.00 40.69 327 SER A C 1
ATOM 2605 O O . SER A 1 327 ? 37.429 -18.716 -54.830 1.00 40.69 327 SER A O 1
ATOM 2607 N N . GLY A 1 328 ? 36.683 -19.571 -52.894 1.00 32.88 328 GLY A N 1
ATOM 2608 C CA . GLY A 1 328 ? 37.875 -20.388 -52.667 1.00 32.88 328 GLY A CA 1
ATOM 2609 C C . GLY A 1 328 ? 38.162 -20.732 -51.209 1.00 32.88 328 GLY A C 1
ATOM 2610 O O . GLY A 1 328 ? 38.727 -19.920 -50.493 1.00 32.88 328 GLY A O 1
ATOM 2611 N N . GLY A 1 329 ? 37.899 -21.984 -50.827 1.00 32.53 329 GLY A N 1
ATOM 2612 C CA . GLY A 1 329 ? 38.669 -22.662 -49.778 1.00 32.53 329 GLY A CA 1
ATOM 2613 C C . GLY A 1 329 ? 37.949 -22.885 -48.451 1.00 32.53 329 GLY A C 1
ATOM 2614 O O . GLY A 1 329 ? 37.684 -21.959 -47.698 1.00 32.53 329 GLY A O 1
ATOM 2615 N N . ASN A 1 330 ? 37.693 -24.163 -48.169 1.00 40.19 330 ASN A N 1
ATOM 2616 C CA . ASN A 1 330 ? 37.165 -24.713 -46.924 1.00 40.19 330 ASN A CA 1
ATOM 2617 C C . ASN A 1 330 ? 37.821 -24.135 -45.662 1.00 40.19 330 ASN A C 1
ATOM 2619 O O . ASN A 1 330 ? 39.036 -24.224 -45.523 1.00 40.19 330 ASN A O 1
ATOM 2623 N N . ASN A 1 331 ? 36.999 -23.725 -44.694 1.00 33.31 331 ASN A N 1
ATOM 2624 C CA . ASN A 1 331 ? 37.261 -23.941 -43.272 1.00 33.31 331 ASN A CA 1
ATOM 2625 C C . ASN A 1 331 ? 35.923 -24.031 -42.527 1.00 33.31 331 ASN A C 1
ATOM 2627 O O . ASN A 1 331 ? 35.193 -23.055 -42.393 1.00 33.31 331 ASN A O 1
ATOM 2631 N N . VAL A 1 332 ? 35.599 -25.241 -42.073 1.00 33.59 332 VAL A N 1
ATOM 2632 C CA . VAL A 1 332 ? 34.487 -25.512 -41.161 1.00 33.59 332 VAL A CA 1
ATOM 2633 C C . VAL A 1 332 ? 34.936 -25.078 -39.768 1.00 33.59 332 VAL A C 1
ATOM 2635 O O . VAL A 1 332 ? 35.812 -25.712 -39.182 1.00 33.59 332 VAL A O 1
ATOM 2638 N N . ALA A 1 333 ? 34.355 -24.003 -39.238 1.00 33.19 333 ALA A N 1
ATOM 2639 C CA . ALA A 1 333 ? 34.467 -23.672 -37.824 1.00 33.19 333 ALA A CA 1
ATOM 2640 C C . ALA A 1 333 ? 33.438 -24.505 -37.045 1.00 33.19 333 ALA A C 1
ATOM 2642 O O . ALA A 1 333 ? 32.229 -24.338 -37.195 1.00 33.19 333 ALA A O 1
ATOM 2643 N N . VAL A 1 334 ? 33.935 -25.447 -36.247 1.00 31.84 334 VAL A N 1
ATOM 2644 C CA . VAL A 1 334 ? 33.150 -26.241 -35.298 1.00 31.84 334 VAL A CA 1
ATOM 2645 C C . VAL A 1 334 ? 32.889 -25.379 -34.061 1.00 31.84 334 VAL A C 1
ATOM 2647 O O . VAL A 1 334 ? 33.828 -25.022 -33.354 1.00 31.84 334 VAL A O 1
ATOM 2650 N N . TYR A 1 335 ? 31.622 -25.059 -33.786 1.00 33.56 335 TYR A N 1
ATOM 2651 C CA . TYR A 1 335 ? 31.201 -24.484 -32.508 1.00 33.56 335 TYR A CA 1
ATOM 2652 C C . TYR A 1 335 ? 31.232 -25.575 -31.430 1.00 33.56 335 TYR A C 1
ATOM 2654 O O . TYR A 1 335 ? 30.450 -26.526 -31.463 1.00 33.56 335 TYR A O 1
ATOM 2662 N N . GLY A 1 336 ? 32.169 -25.451 -30.491 1.00 28.64 336 GLY A N 1
ATOM 2663 C CA . GLY A 1 336 ? 32.254 -26.300 -29.309 1.00 28.64 336 GLY A CA 1
ATOM 2664 C C . GLY A 1 336 ? 31.198 -25.906 -28.281 1.00 28.64 336 GLY A C 1
ATOM 2665 O O . GLY A 1 336 ? 31.262 -24.823 -27.709 1.00 28.64 336 GLY A O 1
ATOM 2666 N N . TRP A 1 337 ? 30.249 -26.807 -28.045 1.00 31.88 337 TRP A N 1
ATOM 2667 C CA . TRP A 1 337 ? 29.343 -26.786 -26.902 1.00 31.88 337 TRP A CA 1
ATOM 2668 C C . TRP A 1 337 ? 30.049 -27.402 -25.686 1.00 31.88 337 TRP A C 1
ATOM 2670 O O . TRP A 1 337 ? 30.540 -28.528 -25.757 1.00 31.88 337 TRP A O 1
ATOM 2680 N N . GLY A 1 338 ? 30.064 -26.690 -24.563 1.00 31.38 338 GLY A N 1
ATOM 2681 C CA . GLY A 1 338 ? 30.386 -27.213 -23.233 1.00 31.38 338 GLY A CA 1
ATOM 2682 C C . GLY A 1 338 ? 29.634 -26.361 -22.209 1.00 31.38 338 GLY A C 1
ATOM 2683 O O . GLY A 1 338 ? 29.583 -25.151 -22.368 1.00 31.38 338 GLY A O 1
ATOM 2684 N N . THR A 1 339 ? 28.960 -26.871 -21.184 1.00 36.25 339 THR A N 1
ATOM 2685 C CA . THR A 1 339 ? 28.889 -28.225 -20.634 1.00 36.25 339 THR A CA 1
ATOM 2686 C C . THR A 1 339 ? 27.535 -28.367 -19.936 1.00 36.25 339 THR A C 1
ATOM 2688 O O . THR A 1 339 ? 27.064 -27.448 -19.274 1.00 36.25 339 THR A O 1
ATOM 2691 N N . VAL A 1 340 ? 26.924 -29.536 -20.108 1.00 33.72 340 VAL A N 1
ATOM 2692 C CA . VAL A 1 340 ? 25.675 -29.998 -19.491 1.00 33.72 340 VAL A CA 1
ATOM 2693 C C . VAL A 1 340 ? 25.837 -30.135 -17.973 1.00 33.72 340 VAL A C 1
ATOM 2695 O O . VAL A 1 340 ? 26.727 -30.853 -17.515 1.00 33.72 340 VAL A O 1
ATOM 2698 N N . LEU A 1 341 ? 24.950 -29.508 -17.193 1.00 29.27 341 LEU A N 1
ATOM 2699 C CA . LEU A 1 341 ? 24.768 -29.822 -15.774 1.00 29.27 341 LEU A CA 1
ATOM 2700 C C . LEU A 1 341 ? 23.800 -31.013 -15.668 1.00 29.27 341 LEU A C 1
ATOM 2702 O O . LEU A 1 341 ? 22.627 -30.912 -16.019 1.00 29.27 341 LEU A O 1
ATOM 2706 N N . PHE A 1 342 ? 24.311 -32.165 -15.234 1.00 31.86 342 PHE A N 1
ATOM 2707 C CA . PHE A 1 342 ? 23.518 -33.369 -14.992 1.00 31.86 342 PHE A CA 1
ATOM 2708 C C . PHE A 1 342 ? 22.655 -33.201 -13.735 1.00 31.86 342 PHE A C 1
ATOM 2710 O O . PHE A 1 342 ? 23.177 -33.124 -12.625 1.00 31.86 342 PHE A O 1
ATOM 2717 N N . LEU A 1 343 ? 21.334 -33.227 -13.909 1.00 27.41 343 LEU A N 1
ATOM 2718 C CA . LEU A 1 343 ? 20.366 -33.452 -12.838 1.00 27.41 343 LEU A CA 1
ATOM 2719 C C . LEU A 1 343 ? 20.179 -34.969 -12.691 1.00 27.41 343 LEU A C 1
ATOM 2721 O O . LEU A 1 343 ? 19.526 -35.619 -13.507 1.00 27.41 343 LEU A O 1
ATOM 2725 N N . LEU A 1 344 ? 20.821 -35.552 -11.677 1.00 27.64 344 LEU A N 1
ATOM 2726 C CA . LEU A 1 344 ? 20.693 -36.969 -11.346 1.00 27.64 344 LEU A CA 1
ATOM 2727 C C . LEU A 1 344 ? 19.449 -37.162 -10.465 1.00 27.64 344 LEU A C 1
ATOM 2729 O O . LEU A 1 344 ? 19.512 -37.068 -9.242 1.00 27.64 344 LEU A O 1
ATOM 2733 N N . VAL A 1 345 ? 18.303 -37.426 -11.091 1.00 29.44 345 VAL A N 1
ATOM 2734 C CA . VAL A 1 345 ? 17.097 -37.887 -10.392 1.00 29.44 345 VAL A CA 1
ATOM 2735 C C . VAL A 1 345 ? 17.260 -39.380 -10.113 1.00 29.44 345 VAL A C 1
ATOM 2737 O O . VAL A 1 345 ? 17.231 -40.198 -11.031 1.00 29.44 345 VAL A O 1
ATOM 2740 N N . THR A 1 346 ? 17.439 -39.745 -8.844 1.00 28.44 346 THR A N 1
ATOM 2741 C CA . THR A 1 346 ? 17.400 -41.148 -8.411 1.00 28.44 346 THR A CA 1
ATOM 2742 C C . THR A 1 346 ? 16.021 -41.434 -7.828 1.00 28.44 346 THR A C 1
ATOM 2744 O O . THR A 1 346 ? 15.735 -41.053 -6.698 1.00 28.44 346 THR A O 1
ATOM 2747 N N . PHE A 1 347 ? 15.165 -42.111 -8.594 1.00 27.19 347 PHE A N 1
ATOM 2748 C CA . PHE A 1 347 ? 13.999 -42.806 -8.049 1.00 27.19 347 PHE A CA 1
ATOM 2749 C C . PHE A 1 347 ? 14.454 -44.173 -7.529 1.00 27.19 347 PHE A C 1
ATOM 2751 O O . PHE A 1 347 ? 14.921 -45.009 -8.306 1.00 27.19 347 PHE A O 1
ATOM 2758 N N . LEU A 1 348 ? 14.310 -44.411 -6.226 1.00 34.22 348 LEU A N 1
ATOM 2759 C CA . LEU A 1 348 ? 14.306 -45.761 -5.665 1.00 34.22 348 LEU A CA 1
ATOM 2760 C C . LEU A 1 348 ? 12.855 -46.240 -5.560 1.00 34.22 348 LEU A C 1
ATOM 2762 O O . LEU A 1 348 ? 11.975 -45.484 -5.154 1.00 34.22 348 LEU A O 1
ATOM 2766 N N . ARG A 1 349 ? 12.646 -47.481 -6.005 1.00 35.81 349 ARG A N 1
ATOM 2767 C CA . ARG A 1 349 ? 11.409 -48.258 -5.870 1.00 35.81 349 ARG A CA 1
ATOM 2768 C C . ARG A 1 349 ? 11.127 -48.638 -4.427 1.00 35.81 349 ARG A C 1
ATOM 2770 O O . ARG A 1 349 ? 12.116 -48.911 -3.711 1.00 35.81 349 ARG A O 1
#

Secondary structure (DSSP, 8-state):
-PPSS--EEEETT-EEEEEE-SGGGTT--EEEESS-SSS-S---B--TT--SS-GGGGGGT-S---EEEETTEE-SS---STTS--SS----SHHHHGGGGGS-HHHHHHH--EEEEEE---TT--S-EEEEESSSTT-EEEEEEEETTEES--S--S--SSPPP---HHHHHHT-SS-GGGPSS-TTS-S-SS--GGGS-HHHHHHHHHHHHHHHHHHHHH-B-SSS--SHHHHHHHHHHHHHHHHHHHHHHHHHTT----S-TT-TTSHHHHHHHHHHHHHHHHHHHHHHHHHHHHHHT--S--B-------PPP--------------------------------